Protein AF-A0A7Y9DQQ3-F1 (afdb_monomer)

Organism: NCBI:txid37633

Nearest PDB structures (foldseek):
  7qhv-assembly2_BBB  TM=8.583E-01  e=3.085E-05  Agrobacterium tumefaciens
  7yzu-assembly1_A  TM=8.422E-01  e=2.908E-05  Agrobacterium tumefaciens
  7ofy-asse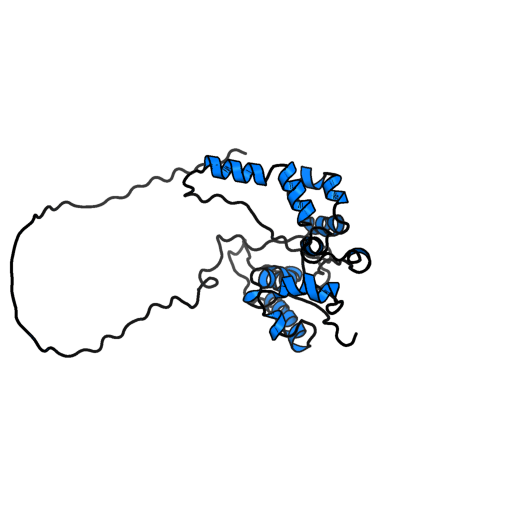mbly1_A  TM=8.577E-01  e=3.684E-05  Agrobacterium tumefaciens
  8s5b-assembly1_A  TM=8.559E-01  e=5.916E-05  Agrobacterium tumefaciens
  7nbz-assembly2_B  TM=7.695E-01  e=5.950E-04  Agrobacterium tumefaciens

Solvent-accessible surface area (backbone atoms only — not comparable to full-atom values): 17168 Å² total; per-residue (Å²): 113,93,88,43,30,53,35,46,63,44,37,57,77,55,39,45,65,44,14,48,50,50,24,45,42,47,51,26,42,16,65,77,46,63,62,60,42,81,93,74,76,40,76,52,86,71,46,73,58,51,51,48,35,54,47,50,57,49,46,34,53,77,71,58,31,25,59,58,66,88,49,42,48,32,67,54,37,69,58,42,42,64,60,46,27,49,78,64,62,36,38,75,39,72,59,76,62,58,41,58,60,24,36,30,36,91,88,30,89,44,59,39,91,61,49,78,83,74,58,84,86,78,79,48,56,20,77,81,48,56,87,88,32,43,42,41,72,55,82,85,88,80,91,82,80,64,97,79,51,94,52,56,68,62,53,48,52,50,53,51,52,57,63,29,69,71,45,40,42,53,46,27,51,63,39,36,42,80,61,88,47,69,70,48,56,66,30,68,73,46,63,69,60,43,95,60,49,66,64,53,56,68,40,58,88,54,42,42,67,79,82,69,76,96,69,69,63,83,78,80,77,67,70,88,86,73,74,82,81,78,77,82,85,82,85,87,83,90,84,88,81,87,85,85,92,85,88,84,90,83,83,91,83,90,82,85,84,90,87,90,82,85,82,82,83,86,85,81,84,84,133

Mean predicted aligned error: 12.14 Å

Foldseek 3Di:
DPQAQEEAAQDEPLLPVSRVFLHQQQQLVLQVDAQADPVVLDGDCDDPSSVVSVVVVVCCQVVRNYPDCVLRHHNCNLVCVLAPRLLVVRYDYYSDAQQSCLLQPPPHVHPDPCCVVPDDDDFRARPVCPDVRHAAADDDDDQDDDPPPPDVPVSVVVNCVCPDLVNQLVVCLNRSDARPDPVSNPDPCNVPRDPCRVVRNVNVVRYDYHPPDPSPPPVVPDDPPDDDDPDDDDDDDDDDDDDDDDDDDDDDDDDDDDDDDDDDDDDDDDD

Radius of gyration: 27.39 Å; Cα contacts (8 Å, |Δi|>4): 275; chains: 1; bounding box: 88×43×62 Å

Sequence (271 aa):
MPGVTPINVFAGKAAGEAASMQGFEMLFYGTGSTLYDPGQDKWNVGSPEFVDSLRFIKTIFDEKLAPDPSVALDAQVGTRVQEEFLPGGTLAIDLDGSWVSSTWLDTGGAPWPQWNDVMGQAPMPTKDGSGDGKISMSGGWTWAMTKNASNADDAWKVISTLTSFDNNLRYNINSAAVAVRKDVAADPTYTGSNPTLEFFSSLVPVTQYRPAEHRLPAGVQRDPGRDGGRRHRSGQPRRGREGLRRGRQGHRRRGQDRDAVSRREEFRWPR

pLDDT: mean 81.26, std 25.66, range [25.14, 98.31]

Secondary structure (DSSP, 8-state):
-TT-EEEE---SSTTTHIIIIIIIIHHHHTTT--SEETTTTEE-SS-HHHHHHHHHHHHHHHTT-SPPHHHHTSTTHHHHIIIIITTTT-EEEE---GGGGGGTSTTSSS--TTHHHH----PEEPTTS-TTSEEEE---------TT-S-HHHHHHHHHHHTSHHHHHHHHHHHTPPP-SHHHHT-HHHHTS-TTHHHHHHTGGGEE-PPPGGG--TTS---TT-------------------------------------PPPP-PPP-

Structure (mmCIF, N/CA/C/O backbone):
data_AF-A0A7Y9DQQ3-F1
#
_entry.id   AF-A0A7Y9DQQ3-F1
#
loop_
_atom_site.group_PDB
_atom_site.id
_atom_site.type_symbol
_atom_site.label_atom_id
_atom_site.label_alt_id
_atom_site.label_comp_id
_atom_site.label_asym_id
_atom_site.label_entity_id
_atom_site.label_seq_id
_atom_site.pdbx_PDB_ins_code
_atom_site.Cartn_x
_atom_site.Cartn_y
_atom_site.Cartn_z
_atom_site.occupancy
_atom_site.B_iso_or_equiv
_atom_site.auth_seq_id
_atom_site.auth_comp_id
_atom_site.auth_asym_id
_atom_site.auth_atom_id
_atom_site.pdbx_PDB_model_num
ATOM 1 N N . MET A 1 1 ? -20.454 -9.463 13.681 1.00 62.06 1 MET A N 1
ATOM 2 C CA . MET A 1 1 ? -20.505 -10.900 1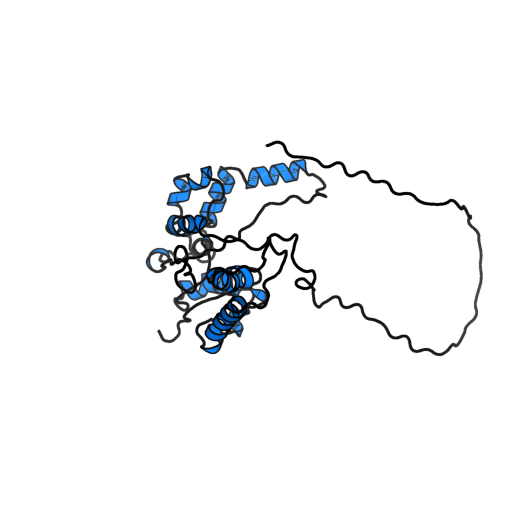3.342 1.00 62.06 1 MET A CA 1
ATOM 3 C C . MET A 1 1 ? -19.611 -11.630 14.331 1.00 62.06 1 MET A C 1
ATOM 5 O O . MET A 1 1 ? -18.469 -11.208 14.472 1.00 62.06 1 MET A O 1
ATOM 9 N N . PRO A 1 2 ? -20.105 -12.620 15.092 1.00 79.69 2 PRO A N 1
ATOM 10 C CA . PRO A 1 2 ? -19.252 -13.371 16.013 1.00 79.69 2 PRO A CA 1
ATOM 11 C C . PRO A 1 2 ? -18.095 -14.041 15.256 1.00 79.69 2 PRO A C 1
ATOM 13 O O . PRO A 1 2 ? -18.332 -14.649 14.218 1.00 79.69 2 PRO A O 1
ATOM 16 N N . GLY A 1 3 ? -16.864 -13.924 15.761 1.00 85.62 3 GLY A N 1
ATOM 17 C CA . GLY A 1 3 ? -15.686 -14.596 15.191 1.00 85.62 3 GLY A CA 1
ATOM 18 C C . GLY A 1 3 ? -15.017 -13.913 13.991 1.00 85.62 3 GLY A C 1
ATOM 19 O O . GLY A 1 3 ? -14.061 -14.470 13.465 1.00 85.62 3 GLY A O 1
ATOM 20 N N . VAL A 1 4 ? -15.473 -12.726 13.577 1.00 96.31 4 VAL A N 1
ATOM 21 C CA . VAL A 1 4 ? -14.844 -11.938 12.500 1.00 96.31 4 VAL A CA 1
ATOM 22 C C . VAL A 1 4 ? -14.087 -10.761 13.103 1.00 96.31 4 VAL A C 1
ATOM 24 O O . VAL A 1 4 ? -14.665 -9.990 13.872 1.00 96.31 4 VAL A O 1
ATOM 27 N N . THR A 1 5 ? -12.815 -10.614 12.736 1.00 98.00 5 THR A N 1
ATOM 28 C CA . THR A 1 5 ? -11.985 -9.461 13.100 1.00 98.00 5 THR A CA 1
ATOM 29 C C . THR A 1 5 ? -12.440 -8.238 12.297 1.00 98.00 5 THR A C 1
ATOM 31 O O . THR A 1 5 ? -12.491 -8.319 11.068 1.00 98.00 5 THR A O 1
ATOM 34 N N . PRO A 1 6 ? -12.797 -7.112 12.938 1.00 98.12 6 PRO A N 1
ATOM 35 C CA . PRO A 1 6 ? -13.299 -5.939 12.224 1.00 98.12 6 PRO A CA 1
ATOM 36 C C . PRO A 1 6 ? -12.330 -5.317 11.212 1.00 98.12 6 PRO A C 1
ATOM 38 O O . PRO A 1 6 ? -12.739 -5.076 10.080 1.00 98.12 6 PRO A O 1
ATOM 41 N N . ILE A 1 7 ? -11.081 -5.037 11.589 1.00 97.88 7 ILE A N 1
ATOM 42 C CA . ILE A 1 7 ? -10.147 -4.310 10.720 1.00 97.88 7 ILE A CA 1
ATOM 43 C C . ILE A 1 7 ? -8.699 -4.739 10.930 1.00 97.88 7 ILE A C 1
ATOM 45 O O . ILE A 1 7 ? -8.236 -4.840 12.059 1.00 97.88 7 ILE A O 1
ATOM 49 N N . ASN A 1 8 ? -7.948 -4.926 9.851 1.00 98.00 8 ASN A N 1
ATOM 50 C CA . ASN A 1 8 ? -6.500 -5.016 9.910 1.00 98.00 8 ASN A CA 1
ATOM 51 C C . ASN A 1 8 ? -5.898 -3.634 9.6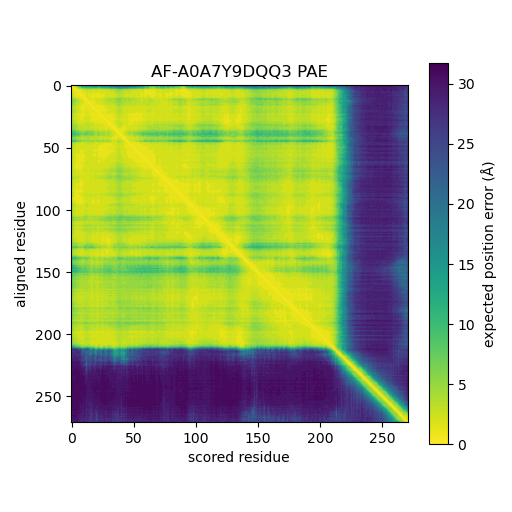48 1.00 98.00 8 ASN A C 1
ATOM 53 O O . ASN A 1 8 ? -6.153 -3.006 8.622 1.00 98.00 8 ASN A O 1
ATOM 57 N N . VAL A 1 9 ? -5.092 -3.173 10.601 1.00 97.62 9 VAL A N 1
ATOM 58 C CA . VAL A 1 9 ? -4.199 -2.026 10.451 1.00 97.62 9 VAL A CA 1
ATOM 59 C C . VAL A 1 9 ? -2.826 -2.518 10.865 1.00 97.62 9 VAL A C 1
ATOM 61 O O . VAL A 1 9 ? -2.627 -2.927 12.012 1.00 97.62 9 VAL A O 1
ATOM 64 N N . PHE A 1 10 ? -1.883 -2.499 9.929 1.00 96.94 10 PHE A N 1
ATOM 65 C CA . PHE A 1 10 ? -0.541 -2.997 10.187 1.00 96.94 10 PHE A CA 1
ATOM 66 C C . PHE A 1 10 ? 0.124 -2.217 11.322 1.00 96.94 10 PHE A C 1
ATOM 68 O O . PHE A 1 10 ? 0.119 -0.986 11.357 1.00 96.94 10 PHE A O 1
ATOM 75 N N . ALA A 1 11 ? 0.721 -2.948 12.258 1.00 94.12 11 ALA A N 1
ATOM 76 C CA . ALA A 1 11 ? 1.395 -2.381 13.412 1.00 94.12 11 ALA A CA 1
ATOM 77 C C . ALA A 1 11 ? 2.604 -3.229 13.808 1.00 94.12 11 ALA A C 1
ATOM 79 O O . ALA A 1 11 ? 2.752 -4.388 13.425 1.00 94.12 11 ALA A O 1
ATOM 80 N N . GLY A 1 12 ? 3.475 -2.641 14.625 1.00 90.06 12 GLY A N 1
ATOM 81 C CA . GLY A 1 12 ? 4.644 -3.330 15.151 1.00 90.06 12 GLY A CA 1
ATOM 82 C C . GLY A 1 12 ? 5.824 -3.394 14.184 1.00 90.06 12 GLY A C 1
ATOM 83 O O . GLY A 1 12 ? 5.729 -3.169 12.983 1.00 90.06 12 GLY A O 1
ATOM 84 N N . LYS A 1 13 ? 6.993 -3.696 14.750 1.00 92.06 13 LYS A N 1
ATOM 85 C CA . LYS A 1 13 ? 8.269 -3.651 14.027 1.00 92.06 13 LYS A CA 1
ATOM 86 C C . LYS A 1 13 ? 8.375 -4.711 12.925 1.00 92.06 13 LYS A C 1
ATOM 88 O O . LYS A 1 13 ? 9.035 -4.466 11.921 1.00 92.06 13 LYS A O 1
ATOM 93 N N . ALA A 1 14 ? 7.774 -5.883 13.131 1.00 91.19 14 ALA A N 1
ATOM 94 C CA . ALA A 1 14 ? 7.907 -7.024 12.228 1.00 91.19 14 ALA A CA 1
ATOM 95 C C . ALA A 1 14 ? 7.243 -6.787 10.862 1.00 91.19 14 ALA A C 1
ATOM 97 O O . ALA A 1 14 ? 7.788 -7.217 9.852 1.00 91.19 14 ALA A O 1
ATOM 98 N N . ALA A 1 15 ? 6.134 -6.040 10.828 1.00 91.25 15 ALA A N 1
ATOM 99 C CA . ALA A 1 15 ? 5.441 -5.666 9.595 1.00 91.25 15 ALA A CA 1
ATOM 100 C C . ALA A 1 15 ? 6.201 -4.605 8.764 1.00 91.25 15 ALA A C 1
ATOM 102 O O . ALA A 1 15 ? 5.839 -4.332 7.622 1.00 91.25 15 ALA A O 1
ATOM 103 N N . GLY A 1 16 ? 7.276 -4.016 9.305 1.00 91.06 16 GLY A N 1
ATOM 104 C CA . GLY A 1 16 ? 8.169 -3.125 8.566 1.00 91.06 16 GLY A CA 1
ATOM 105 C C . GLY A 1 16 ? 7.447 -1.918 7.966 1.00 91.06 16 GLY A C 1
ATOM 106 O O . GLY A 1 16 ? 6.769 -1.177 8.675 1.00 91.06 16 GLY A O 1
ATOM 107 N N . GLU A 1 17 ? 7.604 -1.725 6.654 1.00 90.69 17 GLU A N 1
ATOM 108 C CA . GLU A 1 17 ? 6.966 -0.628 5.916 1.00 90.69 17 GLU A CA 1
ATOM 109 C C . GLU A 1 17 ? 5.441 -0.636 6.035 1.00 90.69 17 GLU A C 1
ATOM 111 O O . GLU A 1 17 ? 4.847 0.438 6.091 1.00 90.69 17 GLU A O 1
ATOM 116 N N . ALA A 1 18 ? 4.805 -1.807 6.106 1.00 93.56 18 ALA A N 1
ATOM 117 C CA . ALA A 1 18 ? 3.354 -1.892 6.224 1.00 93.56 18 ALA A CA 1
ATOM 118 C C . ALA A 1 18 ? 2.869 -1.173 7.494 1.00 93.56 18 ALA A C 1
ATOM 120 O O . ALA A 1 18 ? 1.954 -0.355 7.442 1.00 93.56 18 ALA A O 1
ATOM 121 N N . ALA A 1 19 ? 3.561 -1.367 8.622 1.00 95.00 19 ALA A N 1
ATOM 122 C CA . ALA A 1 19 ? 3.214 -0.694 9.871 1.00 95.00 19 ALA A CA 1
ATOM 123 C C . ALA A 1 19 ? 3.388 0.829 9.808 1.00 95.00 19 ALA A C 1
ATOM 125 O O . ALA A 1 19 ? 2.572 1.565 10.364 1.00 95.00 19 ALA A O 1
ATOM 126 N N . SER A 1 20 ? 4.442 1.318 9.148 1.00 93.94 20 SER A N 1
ATOM 127 C CA . SER A 1 20 ? 4.663 2.760 9.025 1.00 93.94 20 SER A CA 1
ATOM 128 C C . SER A 1 20 ? 3.740 3.392 7.986 1.00 93.94 20 SER A C 1
ATOM 130 O O . SER A 1 20 ? 2.993 4.296 8.327 1.00 93.94 20 SER A O 1
ATOM 132 N N . MET A 1 21 ? 3.756 2.914 6.740 1.00 94.38 21 MET A N 1
ATOM 133 C CA . MET A 1 21 ? 3.080 3.560 5.614 1.00 94.38 21 MET A CA 1
ATOM 134 C C . MET A 1 21 ? 1.578 3.268 5.596 1.00 94.38 21 MET A C 1
ATOM 136 O O . MET A 1 21 ? 0.781 4.199 5.581 1.00 94.38 21 MET A O 1
ATOM 140 N N . GLN A 1 22 ? 1.192 1.988 5.594 1.00 93.94 22 GLN A N 1
ATOM 141 C CA . GLN A 1 22 ? -0.215 1.579 5.482 1.00 93.94 22 GLN A CA 1
ATOM 142 C C . GLN A 1 22 ? -0.942 1.780 6.815 1.00 93.94 22 GLN A C 1
ATOM 144 O O . GLN A 1 22 ? -2.066 2.262 6.836 1.00 93.94 22 GLN A O 1
ATOM 149 N N . GLY A 1 23 ? -0.281 1.465 7.932 1.00 95.44 23 GLY A N 1
ATOM 150 C CA . GLY A 1 23 ? -0.845 1.623 9.268 1.00 95.44 23 GLY A CA 1
ATOM 151 C C . GLY A 1 23 ? -0.840 3.068 9.767 1.00 95.44 23 GLY A C 1
ATOM 152 O O . GLY A 1 23 ? -1.878 3.721 9.858 1.00 95.44 23 GLY A O 1
ATOM 153 N N . PHE A 1 24 ? 0.338 3.566 10.144 1.00 96.88 24 PHE A N 1
ATOM 154 C CA . PHE A 1 24 ? 0.459 4.843 10.847 1.00 96.88 24 PHE A CA 1
ATOM 155 C C . PHE A 1 24 ? 0.277 6.075 9.947 1.00 96.88 24 PHE A C 1
ATOM 157 O O . PHE A 1 24 ? -0.485 6.977 10.294 1.00 96.88 24 PHE A O 1
ATOM 164 N N . GLU A 1 25 ? 0.966 6.144 8.808 1.00 95.88 25 GLU A N 1
ATOM 165 C CA . GLU A 1 25 ? 0.978 7.332 7.949 1.00 95.88 25 GLU A CA 1
ATOM 166 C C . GLU A 1 25 ? -0.363 7.557 7.249 1.00 95.88 25 GLU A C 1
ATOM 168 O O . GLU A 1 25 ? -0.772 8.707 7.151 1.00 95.88 25 GLU A O 1
ATOM 173 N N . MET A 1 26 ? -1.107 6.511 6.860 1.00 96.00 26 MET A N 1
ATOM 174 C CA . MET A 1 26 ? -2.482 6.678 6.349 1.00 96.00 26 MET A CA 1
ATOM 175 C C . MET A 1 26 ? -3.381 7.414 7.354 1.00 96.00 26 MET A C 1
ATOM 177 O O . MET A 1 26 ? -4.123 8.321 6.975 1.00 96.00 26 MET A O 1
ATOM 181 N N . LEU A 1 27 ? -3.290 7.065 8.643 1.00 96.88 27 LEU A N 1
ATOM 182 C CA . LEU A 1 27 ? -4.049 7.722 9.711 1.00 96.88 27 LEU A CA 1
ATOM 183 C C . LEU A 1 27 ? -3.546 9.145 9.964 1.00 96.88 27 LEU A C 1
ATOM 185 O O . LEU A 1 27 ? -4.333 10.090 10.008 1.00 96.88 27 LEU A O 1
ATOM 189 N N . PHE A 1 28 ? -2.230 9.299 10.108 1.00 97.12 28 PHE A N 1
ATOM 190 C CA . PHE A 1 28 ? -1.615 10.571 10.465 1.00 97.12 28 PHE A CA 1
ATOM 191 C C . PHE A 1 28 ? -1.714 11.606 9.348 1.00 97.12 28 PHE A C 1
ATOM 193 O O . PHE A 1 28 ? -2.020 12.768 9.602 1.00 97.12 28 PHE A O 1
ATOM 200 N N . TYR A 1 29 ? -1.529 11.196 8.097 1.00 96.06 29 TYR A N 1
ATOM 201 C CA . TYR A 1 29 ? -1.631 12.105 6.960 1.00 96.06 29 TYR A CA 1
ATOM 202 C C . TYR A 1 29 ? -3.089 12.397 6.617 1.00 96.06 29 TYR A C 1
ATOM 204 O O . TYR A 1 29 ? -3.405 13.487 6.142 1.00 96.06 29 TYR A O 1
ATOM 212 N N . GLY A 1 30 ? -4.003 11.491 6.979 1.00 96.06 30 GLY A N 1
ATOM 213 C CA . GLY A 1 30 ? -5.442 11.737 6.965 1.00 96.06 30 GLY A CA 1
ATOM 214 C C . GLY A 1 30 ? -5.892 12.885 7.876 1.00 96.06 30 GLY A C 1
ATOM 215 O O . GLY A 1 30 ? -7.007 13.376 7.710 1.00 96.06 30 GLY A O 1
ATOM 216 N N . THR A 1 31 ? -5.056 13.367 8.805 1.00 95.81 31 THR A N 1
ATOM 217 C CA . THR A 1 31 ? -5.349 14.570 9.606 1.00 95.81 31 THR A CA 1
ATOM 218 C C . THR A 1 31 ? -4.885 15.874 8.940 1.00 95.81 31 THR A C 1
ATOM 220 O O . THR A 1 31 ? -4.993 16.933 9.554 1.00 95.81 31 THR A O 1
ATOM 223 N N . GLY A 1 32 ? -4.270 15.806 7.754 1.00 92.69 32 GLY A N 1
ATOM 224 C CA . GLY A 1 32 ? -3.613 16.939 7.093 1.00 92.69 32 GLY A CA 1
ATOM 225 C C . GLY A 1 32 ? -2.213 17.273 7.630 1.00 92.69 32 GLY A C 1
ATOM 226 O O . GLY A 1 32 ? -1.598 18.235 7.173 1.00 92.69 32 GLY A O 1
ATOM 227 N N . SER A 1 33 ? -1.694 16.497 8.588 1.00 93.19 33 SER A N 1
ATOM 228 C CA . SER A 1 33 ? -0.316 16.618 9.082 1.00 93.19 33 SER A CA 1
ATOM 229 C C . SER A 1 33 ? 0.639 15.699 8.324 1.00 93.19 33 SER A C 1
ATOM 231 O O . SER A 1 33 ? 0.223 14.733 7.702 1.00 93.19 33 SER A O 1
ATOM 233 N N . THR A 1 34 ? 1.942 15.969 8.388 1.00 93.19 34 THR A N 1
ATOM 234 C CA . THR A 1 34 ? 2.969 15.092 7.804 1.00 93.19 34 THR A CA 1
ATOM 235 C C . THR A 1 34 ? 4.116 14.857 8.779 1.00 93.19 34 THR A C 1
ATOM 237 O O . THR A 1 34 ? 4.288 15.609 9.741 1.00 93.19 34 THR A O 1
ATOM 240 N N . LEU A 1 35 ? 4.913 13.804 8.552 1.00 93.56 35 LEU A N 1
ATOM 241 C CA . LEU A 1 35 ? 6.052 13.452 9.412 1.00 93.56 35 LEU A CA 1
ATOM 242 C C . LEU A 1 35 ? 7.159 14.504 9.391 1.00 93.56 35 LEU A C 1
ATOM 244 O O . LEU A 1 35 ? 7.932 14.603 10.346 1.00 93.56 35 LEU A O 1
ATOM 248 N N . TYR A 1 36 ? 7.257 15.272 8.313 1.00 91.25 36 TYR A N 1
ATOM 249 C CA . TYR A 1 36 ? 8.354 16.192 8.100 1.00 91.25 36 TYR A CA 1
ATOM 250 C C . TYR A 1 36 ? 7.878 17.456 7.383 1.00 91.25 36 TYR A C 1
ATOM 252 O O . TYR A 1 36 ? 7.317 17.383 6.292 1.00 91.25 36 TYR A O 1
ATOM 260 N N . ASP A 1 37 ? 8.154 18.609 7.990 1.00 86.31 37 ASP A N 1
ATOM 261 C CA . ASP A 1 37 ? 7.923 19.926 7.405 1.00 86.31 37 ASP A CA 1
ATOM 262 C C . ASP A 1 37 ? 9.200 20.388 6.674 1.00 86.31 37 ASP A C 1
ATOM 264 O O . ASP A 1 37 ? 10.197 20.734 7.325 1.00 86.31 37 ASP A O 1
ATOM 268 N N . PRO A 1 38 ? 9.201 20.422 5.327 1.00 82.00 38 PRO A N 1
ATOM 269 C CA . PRO A 1 38 ? 10.360 20.855 4.557 1.00 82.00 38 PRO A CA 1
ATOM 270 C C . PRO A 1 38 ? 10.617 22.362 4.634 1.00 82.00 38 PRO A C 1
ATOM 272 O O . PRO A 1 38 ? 11.749 22.774 4.382 1.00 82.00 38 PRO A O 1
ATOM 275 N N . GLY A 1 39 ? 9.605 23.171 4.963 1.00 85.31 39 GLY A N 1
ATOM 276 C CA . GLY A 1 39 ? 9.736 24.617 5.134 1.00 85.31 39 GLY A CA 1
ATOM 277 C C . GLY A 1 39 ? 10.404 24.994 6.455 1.00 85.31 39 GLY A C 1
ATOM 278 O O . GLY A 1 39 ? 11.087 26.014 6.523 1.00 85.31 39 GLY A O 1
ATOM 279 N N . GLN A 1 40 ? 10.253 24.157 7.485 1.00 85.94 40 GLN A N 1
ATOM 280 C CA . GLN A 1 40 ? 10.850 24.367 8.812 1.00 85.94 40 GLN A CA 1
ATOM 281 C C . GLN A 1 40 ? 12.061 23.474 9.110 1.00 85.94 40 GLN A C 1
ATOM 283 O O . GLN A 1 40 ? 12.653 23.590 10.180 1.00 85.94 40 GLN A O 1
ATOM 288 N N . ASP A 1 41 ? 12.410 22.573 8.193 1.00 87.06 41 ASP A N 1
ATOM 289 C CA . ASP A 1 41 ? 13.414 21.527 8.393 1.00 87.06 41 ASP A CA 1
ATOM 290 C C . ASP A 1 41 ? 13.202 20.715 9.683 1.00 87.06 41 ASP A C 1
ATOM 292 O O . ASP A 1 41 ? 14.123 20.472 10.467 1.00 87.06 41 ASP A O 1
ATOM 296 N N . LYS A 1 42 ? 11.946 20.332 9.946 1.00 88.62 42 LYS A N 1
ATOM 297 C CA . LYS A 1 42 ? 11.545 19.793 11.249 1.00 88.62 42 LYS A CA 1
ATOM 298 C C . LYS A 1 42 ? 10.702 18.532 11.135 1.00 88.62 42 LYS A C 1
ATOM 300 O O . LYS A 1 42 ? 9.748 18.461 10.369 1.00 88.62 42 LYS A O 1
ATOM 305 N N . TRP A 1 43 ? 11.021 17.563 11.989 1.00 91.31 43 TRP A N 1
ATOM 306 C CA . TRP A 1 43 ? 10.216 16.363 12.182 1.00 91.31 43 TRP A CA 1
ATOM 307 C C . TRP A 1 43 ? 9.044 16.609 13.126 1.00 91.31 43 TRP A C 1
ATOM 309 O O . TRP A 1 43 ? 9.201 17.175 14.213 1.00 91.31 43 TRP A O 1
ATOM 319 N N . ASN A 1 44 ? 7.877 16.118 12.728 1.00 91.50 44 ASN A N 1
ATOM 320 C CA . ASN A 1 44 ? 6.669 16.116 13.528 1.00 91.50 44 ASN A CA 1
ATOM 321 C C . ASN A 1 44 ? 6.519 14.761 14.238 1.00 91.50 44 ASN A C 1
ATOM 323 O O . ASN A 1 44 ? 5.943 13.822 13.700 1.00 91.50 44 ASN A O 1
ATOM 327 N N . VAL A 1 45 ? 7.073 14.661 15.449 1.00 89.81 45 VAL A N 1
ATOM 328 C CA . VAL A 1 45 ? 7.136 13.412 16.242 1.00 89.81 45 VAL A CA 1
ATOM 329 C C . VAL A 1 45 ? 6.296 13.455 17.522 1.00 89.81 45 VAL A C 1
ATOM 331 O O . VAL A 1 45 ? 6.502 12.658 18.433 1.00 89.81 45 VAL A O 1
ATOM 334 N N . GLY A 1 46 ? 5.383 14.419 17.638 1.00 89.50 46 GLY A N 1
ATOM 335 C CA . GLY A 1 46 ? 4.606 14.610 18.868 1.00 89.50 46 GLY A CA 1
ATOM 336 C C . GLY A 1 46 ? 3.532 15.689 18.798 1.00 89.50 46 GLY A C 1
ATOM 337 O O . GLY A 1 46 ? 3.160 16.235 19.834 1.00 89.50 46 GLY A O 1
ATOM 338 N N . SER A 1 47 ? 3.063 16.035 17.598 1.00 95.31 47 SER A N 1
ATOM 339 C CA . SER A 1 47 ? 1.861 16.863 17.453 1.00 95.31 47 SER A CA 1
ATOM 340 C C . SER A 1 47 ? 0.628 16.156 18.034 1.00 95.31 47 SER A C 1
ATOM 342 O O . SER A 1 47 ? 0.624 14.924 18.152 1.00 95.31 47 SER A O 1
ATOM 344 N N . PRO A 1 48 ? -0.433 16.904 18.384 1.00 96.81 48 PRO A N 1
ATOM 345 C CA . PRO A 1 48 ? -1.719 16.315 18.750 1.00 96.81 48 PRO A CA 1
ATOM 346 C C . PRO A 1 48 ? -2.211 15.278 17.729 1.00 96.81 48 PRO A C 1
ATOM 348 O O . PRO A 1 48 ? -2.646 14.202 18.117 1.00 96.81 48 PRO A O 1
ATOM 351 N N . GLU A 1 49 ? -2.048 15.544 16.435 1.00 96.50 49 GLU A N 1
ATOM 352 C CA . GLU A 1 49 ? -2.432 14.664 15.329 1.00 96.50 49 GLU A CA 1
ATOM 353 C C . GLU A 1 49 ? -1.634 13.351 15.307 1.00 96.50 49 GLU A C 1
ATOM 355 O O . GLU A 1 49 ? -2.190 12.273 15.072 1.00 96.50 49 GLU A O 1
ATOM 360 N N . PHE A 1 50 ? -0.334 13.425 15.606 1.00 97.19 50 PHE A N 1
ATOM 361 C CA . PHE A 1 50 ? 0.533 12.253 15.735 1.00 97.19 50 PHE A CA 1
ATOM 362 C C . PHE A 1 50 ? 0.064 11.367 16.896 1.00 97.19 50 PHE A C 1
ATOM 364 O O . PHE A 1 50 ? -0.083 10.150 16.757 1.00 97.19 50 PHE A O 1
ATOM 371 N N . VAL A 1 51 ? -0.209 11.987 18.048 1.00 97.50 51 VAL A N 1
ATOM 372 C CA . VAL A 1 51 ? -0.696 11.293 19.247 1.00 97.50 51 VAL A CA 1
ATOM 373 C C . VAL A 1 51 ? -2.087 10.702 19.018 1.00 97.50 51 VAL A C 1
ATOM 375 O O . VAL A 1 51 ? -2.335 9.576 19.444 1.00 97.50 51 VAL A O 1
ATOM 378 N N . ASP A 1 52 ? -2.976 11.413 18.330 1.00 97.00 52 ASP A N 1
ATOM 379 C CA . ASP A 1 52 ? -4.316 10.933 17.986 1.00 97.00 52 ASP A CA 1
ATOM 380 C C . ASP A 1 52 ? -4.265 9.702 17.078 1.00 97.00 52 ASP A C 1
ATOM 382 O O . ASP A 1 52 ? -5.000 8.743 17.304 1.00 97.00 52 ASP A O 1
ATOM 386 N N . SER A 1 53 ? -3.350 9.682 16.108 1.00 97.38 53 SER A N 1
ATOM 387 C CA . SER A 1 53 ? -3.162 8.537 15.206 1.00 97.38 53 SER A CA 1
ATOM 388 C C . SER A 1 53 ? -2.672 7.300 15.964 1.00 97.38 53 SER A C 1
ATOM 390 O O . SER A 1 53 ? -3.207 6.204 15.797 1.00 97.38 53 SER A O 1
ATOM 392 N N . LEU A 1 54 ? -1.717 7.471 16.887 1.00 97.25 54 LEU A N 1
ATOM 393 C CA . LEU A 1 54 ? -1.293 6.387 17.781 1.00 97.25 54 LEU A CA 1
ATOM 394 C C . LEU A 1 54 ? -2.404 5.950 18.739 1.00 97.25 54 LEU A C 1
ATOM 396 O O . LEU A 1 54 ? -2.510 4.766 19.058 1.00 97.25 54 LEU A O 1
ATOM 400 N N . ARG A 1 55 ? -3.234 6.888 19.206 1.00 97.88 55 ARG A N 1
ATOM 401 C CA . ARG A 1 55 ? -4.380 6.585 20.063 1.00 97.88 55 ARG A CA 1
ATOM 402 C C . ARG A 1 55 ? -5.414 5.756 19.313 1.00 97.88 55 ARG A C 1
ATOM 404 O O . ARG A 1 55 ? -5.896 4.795 19.891 1.00 97.88 55 ARG A O 1
ATOM 411 N N . PHE A 1 56 ? -5.688 6.062 18.046 1.00 97.50 56 PHE A N 1
ATOM 412 C CA . PHE A 1 56 ? -6.555 5.243 17.199 1.00 97.50 56 PHE A CA 1
ATOM 413 C C . PHE A 1 56 ? -6.028 3.807 17.086 1.00 97.50 56 PHE A C 1
ATOM 415 O O . PHE A 1 56 ? -6.766 2.867 17.373 1.00 97.50 56 PHE A O 1
ATOM 422 N N . ILE A 1 57 ? -4.739 3.635 16.757 1.00 97.31 57 ILE A N 1
ATOM 423 C CA . ILE A 1 57 ? -4.107 2.306 16.696 1.00 97.31 57 ILE A CA 1
ATOM 424 C C . ILE A 1 57 ? -4.238 1.598 18.051 1.00 97.31 57 ILE A C 1
ATOM 426 O O . ILE A 1 57 ? -4.638 0.441 18.120 1.00 97.31 57 ILE A O 1
ATOM 430 N N . LYS A 1 58 ? -3.963 2.294 19.158 1.00 97.50 58 LYS A N 1
ATOM 431 C CA . LYS A 1 58 ? -4.143 1.726 20.497 1.00 97.50 58 LYS A CA 1
ATOM 432 C C . LYS A 1 58 ? -5.589 1.283 20.744 1.00 97.50 58 LYS A C 1
ATOM 434 O O . LYS A 1 58 ? -5.792 0.184 21.247 1.00 97.50 58 LYS A O 1
ATOM 439 N N . THR A 1 59 ? -6.567 2.109 20.386 1.00 98.31 59 THR A N 1
ATOM 440 C CA . THR A 1 59 ? -7.993 1.824 20.567 1.00 98.31 59 THR A CA 1
ATOM 441 C C . THR A 1 59 ? -8.411 0.564 19.817 1.00 98.31 59 THR A C 1
ATOM 443 O O . THR A 1 59 ? -9.016 -0.310 20.429 1.00 98.31 59 THR A O 1
ATOM 446 N N . ILE A 1 60 ? -8.041 0.402 18.541 1.00 97.56 60 ILE A N 1
ATOM 447 C CA . ILE A 1 60 ? -8.446 -0.791 17.776 1.00 97.56 60 ILE A CA 1
ATOM 448 C C . ILE A 1 60 ? -7.862 -2.092 18.354 1.00 97.56 60 ILE A C 1
ATOM 450 O O . ILE A 1 60 ? -8.514 -3.131 18.281 1.00 97.56 60 ILE A O 1
ATOM 454 N N . PHE A 1 61 ? -6.679 -2.052 18.976 1.00 97.06 61 PHE A N 1
ATOM 455 C CA . PHE A 1 61 ? -6.111 -3.218 19.661 1.00 97.06 61 PHE A CA 1
ATOM 456 C C . PHE A 1 61 ? -6.733 -3.446 21.047 1.00 97.06 61 PHE A C 1
ATOM 458 O O . PHE A 1 61 ? -7.103 -4.576 21.365 1.00 97.06 61 PHE A O 1
ATOM 465 N N . ASP A 1 62 ? -6.889 -2.398 21.862 1.00 97.81 62 ASP A N 1
ATOM 466 C CA . ASP A 1 62 ? -7.486 -2.493 23.204 1.00 97.81 62 ASP A CA 1
ATOM 467 C C . ASP A 1 62 ? -8.943 -2.984 23.146 1.00 97.81 62 ASP A C 1
ATOM 469 O O . ASP A 1 62 ? -9.370 -3.794 23.971 1.00 97.81 62 ASP A O 1
ATOM 473 N N . GLU A 1 63 ? -9.698 -2.517 22.150 1.00 97.69 63 GLU A N 1
ATOM 474 C CA . GLU A 1 63 ? -11.097 -2.889 21.924 1.00 97.69 63 GLU A CA 1
ATOM 475 C C . GLU A 1 63 ? -11.256 -4.188 21.119 1.00 97.69 63 GLU A C 1
ATOM 477 O O . GLU A 1 63 ? -12.380 -4.609 20.850 1.00 97.69 63 GLU A O 1
ATOM 482 N N . LYS A 1 64 ? -10.149 -4.867 20.778 1.00 96.50 64 LYS A N 1
ATOM 483 C CA . LYS A 1 64 ? -10.138 -6.141 20.033 1.00 96.50 64 LYS A CA 1
ATOM 484 C C . LYS A 1 64 ? -10.831 -6.049 18.666 1.00 96.50 64 LYS A C 1
ATOM 486 O O . LYS A 1 64 ? -11.516 -6.976 18.238 1.00 96.50 64 LYS A O 1
ATOM 491 N N . LEU A 1 65 ? -10.659 -4.910 17.996 1.00 97.56 65 LEU A N 1
ATOM 492 C CA . LEU A 1 65 ? -11.128 -4.658 16.632 1.00 97.56 65 LEU A CA 1
ATOM 493 C C . LEU A 1 65 ? -10.080 -5.050 15.578 1.00 97.56 65 LEU A C 1
ATOM 495 O O . LEU A 1 65 ? -10.435 -5.269 14.422 1.00 97.56 65 LEU A O 1
ATOM 499 N N . ALA A 1 66 ? -8.813 -5.144 15.981 1.00 97.19 66 ALA A N 1
ATOM 500 C CA . ALA A 1 66 ? -7.701 -5.635 15.174 1.00 97.19 66 ALA A CA 1
ATOM 501 C C . ALA A 1 66 ? -7.376 -7.112 15.461 1.00 97.19 66 ALA A C 1
ATOM 503 O O . ALA A 1 66 ? -7.842 -7.640 16.479 1.00 97.19 66 ALA A O 1
ATOM 504 N N . PRO A 1 67 ? -6.583 -7.797 14.604 1.00 96.56 67 PRO A N 1
ATOM 505 C CA . PRO A 1 67 ? -6.114 -9.144 14.907 1.00 96.56 67 PRO A CA 1
ATOM 506 C C . PRO A 1 67 ? -5.428 -9.187 16.276 1.00 96.56 67 PRO A C 1
ATOM 508 O O . PRO A 1 67 ? -4.812 -8.206 16.702 1.00 96.56 67 PRO A O 1
ATOM 511 N N . ASP A 1 68 ? -5.518 -10.328 16.965 1.00 95.50 68 ASP A N 1
ATOM 512 C CA . ASP A 1 68 ? -4.861 -10.498 18.265 1.00 95.50 68 ASP A CA 1
ATOM 513 C C . ASP A 1 68 ? -3.375 -10.105 18.165 1.00 95.50 68 ASP A C 1
ATOM 515 O O . ASP A 1 68 ? -2.734 -10.462 17.175 1.00 95.50 68 ASP A O 1
ATOM 519 N N . PRO A 1 69 ? -2.785 -9.399 19.148 1.00 94.62 69 PRO A N 1
ATOM 520 C CA . PRO A 1 69 ? -1.386 -8.983 19.074 1.00 94.62 69 PRO A CA 1
ATOM 521 C C . PRO A 1 69 ? -0.388 -10.119 18.796 1.00 94.62 69 PRO A C 1
ATOM 523 O O . PRO A 1 69 ? 0.635 -9.874 18.162 1.00 94.62 69 PRO A O 1
ATOM 526 N N . SER A 1 70 ? -0.675 -11.358 19.220 1.00 93.69 70 SER A N 1
ATOM 527 C CA . SER A 1 70 ? 0.154 -12.533 18.895 1.00 93.69 70 SER A CA 1
ATOM 528 C C . SER A 1 70 ? 0.158 -12.889 17.404 1.00 93.69 70 SER A C 1
ATOM 530 O O . SER A 1 70 ? 1.095 -13.524 16.929 1.00 93.69 70 SER A O 1
ATOM 532 N N . VAL A 1 71 ? -0.866 -12.454 16.671 1.00 94.88 71 VAL A N 1
ATOM 533 C CA . VAL A 1 71 ? -1.009 -12.576 15.218 1.00 94.88 71 VAL A CA 1
ATOM 534 C C . VAL A 1 71 ? -0.551 -11.297 14.519 1.00 94.88 71 VAL A C 1
ATOM 536 O O . VAL A 1 71 ? 0.222 -11.365 13.571 1.00 94.88 71 VAL A O 1
ATOM 539 N N . ALA A 1 72 ? -0.995 -10.129 14.991 1.00 94.88 72 ALA A N 1
ATOM 540 C CA . ALA A 1 72 ? -0.735 -8.842 14.347 1.00 94.88 72 ALA A CA 1
ATOM 541 C C . ALA A 1 72 ? 0.751 -8.452 14.330 1.00 94.88 72 ALA A C 1
ATOM 543 O O . ALA A 1 72 ? 1.184 -7.706 13.456 1.00 94.88 72 ALA A O 1
ATOM 544 N N . LEU A 1 73 ? 1.531 -8.939 15.300 1.00 94.19 73 LEU A N 1
ATOM 545 C CA . LEU A 1 73 ? 2.968 -8.677 15.402 1.00 94.19 73 LEU A CA 1
ATOM 546 C C . LEU A 1 73 ? 3.828 -9.742 14.703 1.00 94.19 73 LEU A C 1
ATOM 548 O O . LEU A 1 73 ? 5.057 -9.677 14.788 1.00 94.19 73 LEU A O 1
ATOM 552 N N . ASP A 1 74 ? 3.208 -10.711 14.026 1.00 94.00 74 ASP A N 1
ATOM 553 C CA . ASP A 1 74 ? 3.911 -11.697 13.213 1.00 94.00 74 ASP A CA 1
ATOM 554 C C . ASP A 1 74 ? 4.405 -11.064 11.900 1.00 94.00 74 ASP A C 1
ATOM 556 O O . ASP A 1 74 ? 3.705 -10.281 11.256 1.00 94.00 74 ASP A O 1
ATOM 560 N N . ALA A 1 75 ? 5.621 -11.413 11.473 1.00 92.19 75 ALA A N 1
ATOM 561 C CA . ALA A 1 75 ? 6.206 -10.893 10.235 1.00 92.19 75 ALA A CA 1
ATOM 562 C C . ALA A 1 75 ? 5.437 -11.321 8.970 1.00 92.19 75 ALA A C 1
ATOM 564 O O . ALA A 1 75 ? 5.640 -10.739 7.909 1.00 92.19 75 ALA A O 1
ATOM 565 N N . GLN A 1 76 ? 4.597 -12.352 9.062 1.00 94.06 76 GLN A N 1
ATOM 566 C CA . GLN A 1 76 ? 3.768 -12.881 7.982 1.00 94.06 76 GLN A CA 1
ATOM 567 C C . GLN A 1 76 ? 2.324 -12.376 8.035 1.00 94.06 76 GLN A C 1
ATOM 569 O O . GLN A 1 76 ? 1.509 -12.842 7.245 1.00 94.06 76 GLN A O 1
ATOM 574 N N . VAL A 1 77 ? 1.975 -11.433 8.923 1.00 95.50 77 VAL A N 1
ATOM 575 C CA . VAL A 1 77 ? 0.584 -10.965 9.058 1.00 95.50 77 VAL A CA 1
ATOM 576 C C . VAL A 1 77 ? -0.021 -10.513 7.723 1.00 95.50 77 VAL A C 1
ATOM 578 O O . VAL A 1 77 ? -1.156 -10.871 7.443 1.00 95.50 77 VAL A O 1
ATOM 581 N N . GLY A 1 78 ? 0.740 -9.827 6.859 1.00 95.50 78 GLY A N 1
ATOM 582 C CA . GLY A 1 78 ? 0.270 -9.430 5.524 1.00 95.50 78 GLY A CA 1
ATOM 583 C C . GLY A 1 78 ? -0.085 -10.625 4.640 1.00 95.50 78 GLY A C 1
ATOM 584 O O . GLY A 1 78 ? -1.187 -10.689 4.108 1.00 95.50 78 GLY A O 1
ATOM 585 N N . THR A 1 79 ? 0.796 -11.625 4.563 1.00 96.00 79 THR A N 1
ATOM 586 C CA . THR A 1 79 ? 0.521 -12.879 3.845 1.00 96.00 79 THR A CA 1
ATOM 587 C C . THR A 1 79 ? -0.722 -13.568 4.398 1.00 96.00 79 THR A C 1
ATOM 589 O O . THR A 1 79 ? -1.598 -13.966 3.642 1.00 96.00 79 THR A O 1
ATOM 592 N N . ARG A 1 80 ? -0.856 -13.651 5.726 1.00 96.75 80 ARG A N 1
ATOM 593 C CA . ARG A 1 80 ? -2.005 -14.301 6.372 1.00 96.75 80 ARG A CA 1
ATOM 594 C C . ARG A 1 80 ? -3.312 -13.555 6.129 1.00 96.75 80 ARG A C 1
ATOM 596 O O . ARG A 1 80 ? -4.339 -14.186 5.914 1.00 96.75 80 ARG A O 1
ATOM 603 N N . VAL A 1 81 ? -3.289 -12.225 6.120 1.00 97.44 81 VAL A N 1
ATOM 604 C CA . VAL A 1 81 ? -4.457 -11.414 5.756 1.00 97.44 81 VAL A CA 1
ATOM 605 C C . VAL A 1 81 ? -4.934 -11.765 4.346 1.00 97.44 81 VAL A C 1
ATOM 607 O O . VAL A 1 81 ? -6.120 -12.038 4.154 1.00 97.44 81 VAL A O 1
ATOM 610 N N . GLN A 1 82 ? -4.006 -11.826 3.390 1.00 97.31 82 GLN A N 1
ATOM 611 C CA . GLN A 1 82 ? -4.315 -12.045 1.979 1.00 97.31 82 GLN A CA 1
ATOM 612 C C . GLN A 1 82 ? -4.671 -13.506 1.663 1.00 97.31 82 GLN A C 1
ATOM 614 O O . GLN A 1 82 ? -5.578 -13.744 0.875 1.00 97.31 82 GLN A O 1
ATOM 619 N N . GLU A 1 83 ? -4.004 -14.487 2.269 1.00 97.81 83 GLU A N 1
ATOM 620 C CA . GLU A 1 83 ? -4.174 -15.909 1.932 1.00 97.81 83 GLU A CA 1
ATOM 621 C C . GLU A 1 83 ? -5.149 -16.648 2.864 1.00 97.81 83 GLU A C 1
ATOM 623 O O . GLU A 1 83 ? -5.781 -17.617 2.447 1.00 97.81 83 GLU A O 1
ATOM 628 N N . GLU A 1 84 ? -5.303 -16.200 4.115 1.00 96.75 84 GLU A N 1
ATOM 629 C CA . GLU A 1 84 ? -6.115 -16.885 5.132 1.00 96.75 84 GLU A CA 1
ATOM 630 C C . GLU A 1 84 ? -7.344 -16.063 5.535 1.00 96.75 84 GLU A C 1
ATOM 632 O O . GLU A 1 84 ? -8.470 -16.562 5.492 1.00 96.75 84 GLU A O 1
ATOM 637 N N . PHE A 1 85 ? -7.156 -14.813 5.972 1.00 97.56 85 PHE A N 1
ATOM 638 C CA . PHE A 1 85 ? -8.211 -14.105 6.699 1.00 97.56 85 PHE A CA 1
ATOM 639 C C . PHE A 1 85 ? -9.307 -13.562 5.791 1.00 97.56 85 PHE A C 1
ATOM 641 O O . PHE A 1 85 ? -10.486 -13.765 6.093 1.00 97.56 85 PHE A O 1
ATOM 648 N N . LEU A 1 86 ? -8.932 -12.902 4.690 1.00 97.81 86 LEU A N 1
ATOM 649 C CA . LEU A 1 86 ? -9.891 -12.384 3.715 1.00 97.81 86 LEU A CA 1
ATOM 650 C C . LEU A 1 86 ? -10.604 -13.528 2.970 1.00 97.81 86 LEU A C 1
ATOM 652 O O . LEU A 1 86 ? -11.833 -13.584 3.066 1.00 97.81 86 LEU A O 1
ATOM 656 N N . PRO A 1 87 ? 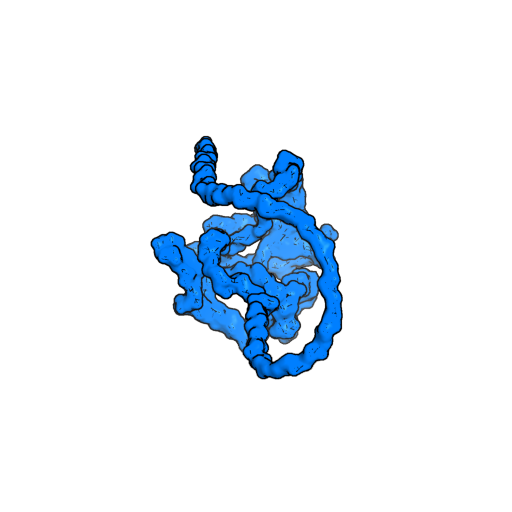-9.907 -14.512 2.352 1.00 96.56 87 PRO A N 1
ATOM 657 C CA . PRO A 1 87 ? -10.585 -15.633 1.691 1.00 96.56 87 PRO A CA 1
ATOM 658 C C . PRO A 1 87 ? -11.399 -16.499 2.660 1.00 96.56 87 PRO A C 1
ATOM 660 O O . PRO A 1 87 ? -12.445 -17.037 2.300 1.00 96.56 87 PRO A O 1
ATOM 663 N N . GLY A 1 88 ? -10.940 -16.623 3.910 1.00 95.81 88 GLY A N 1
ATOM 664 C CA . GLY A 1 88 ? -11.632 -17.360 4.966 1.00 95.81 88 GLY A CA 1
ATOM 665 C C . GLY A 1 88 ? -12.808 -16.613 5.602 1.00 95.81 88 GLY A C 1
ATOM 666 O O . GLY A 1 88 ? -13.485 -17.186 6.455 1.00 95.81 88 GLY A O 1
ATOM 667 N N . GLY A 1 89 ? -13.049 -15.347 5.243 1.00 96.00 89 GLY A N 1
ATOM 668 C CA . GLY A 1 89 ? -14.127 -14.531 5.812 1.00 96.00 89 GLY A CA 1
ATOM 669 C C . GLY A 1 89 ? -13.971 -14.241 7.310 1.00 96.00 89 GLY A C 1
ATOM 670 O O . GLY A 1 89 ? -14.963 -14.010 8.001 1.00 96.00 89 GLY A O 1
ATOM 671 N N . THR A 1 90 ? -12.742 -14.281 7.833 1.00 97.19 90 THR A N 1
ATOM 672 C CA . THR A 1 90 ? -12.436 -14.024 9.254 1.00 97.19 90 THR A CA 1
ATOM 673 C C . THR A 1 90 ? -11.907 -12.610 9.514 1.00 97.19 90 THR A C 1
ATOM 675 O O . THR A 1 90 ? -11.728 -12.229 10.674 1.00 97.19 90 THR A O 1
ATOM 678 N N . LEU A 1 91 ? -11.736 -11.803 8.462 1.00 98.12 91 LEU A N 1
ATOM 679 C CA . LEU A 1 91 ? -11.438 -10.370 8.506 1.00 98.12 91 LEU A CA 1
ATOM 680 C C . LEU A 1 91 ? -12.460 -9.595 7.661 1.00 98.12 91 LEU A C 1
ATOM 682 O O . LEU A 1 91 ? -12.752 -10.000 6.541 1.00 98.12 91 LEU A O 1
ATOM 686 N N . ALA A 1 92 ? -13.000 -8.494 8.193 1.00 97.94 92 ALA A N 1
ATOM 687 C CA . ALA A 1 92 ? -14.005 -7.689 7.491 1.00 97.94 92 ALA A CA 1
ATOM 688 C C . ALA A 1 92 ? -13.412 -6.537 6.662 1.00 97.94 92 ALA A C 1
ATOM 690 O O . ALA A 1 92 ? -13.917 -6.251 5.579 1.00 97.94 92 ALA A O 1
ATOM 691 N N . ILE A 1 93 ? -12.375 -5.862 7.165 1.00 98.06 93 ILE A N 1
ATOM 692 C CA . ILE A 1 93 ? -11.716 -4.733 6.493 1.00 98.06 93 ILE A CA 1
ATOM 693 C C . ILE A 1 93 ? -10.204 -4.929 6.565 1.00 98.06 93 ILE A C 1
ATOM 695 O O . ILE A 1 93 ? -9.667 -5.264 7.619 1.00 98.06 93 ILE A O 1
ATOM 699 N N . ASP A 1 94 ? -9.514 -4.659 5.464 1.00 97.88 94 ASP A N 1
ATOM 700 C CA . ASP A 1 94 ? -8.059 -4.575 5.415 1.00 97.88 94 ASP A CA 1
ATOM 701 C C . ASP A 1 94 ? -7.634 -3.207 4.873 1.00 97.88 94 ASP A C 1
ATOM 703 O O . ASP A 1 94 ? -8.117 -2.775 3.824 1.00 97.88 94 ASP A O 1
ATOM 707 N N . LEU A 1 95 ? -6.774 -2.500 5.611 1.00 97.19 95 LEU A N 1
ATOM 708 C CA . LEU A 1 95 ? -6.173 -1.246 5.159 1.00 97.19 95 LEU A CA 1
ATOM 709 C C . LEU A 1 95 ? -4.887 -1.559 4.385 1.00 97.19 95 LEU A C 1
ATOM 711 O O . LEU A 1 95 ? -3.790 -1.528 4.943 1.00 97.19 95 LEU A O 1
ATOM 715 N N . ASP A 1 96 ? -5.040 -1.864 3.100 1.00 95.81 96 ASP A N 1
ATOM 716 C CA . ASP A 1 96 ? -3.947 -2.299 2.225 1.00 95.81 96 ASP A CA 1
ATOM 717 C C . ASP A 1 96 ? -4.135 -1.749 0.788 1.00 95.81 96 ASP A C 1
ATOM 719 O O . ASP A 1 96 ? -5.047 -0.963 0.508 1.00 95.81 96 ASP A O 1
ATOM 723 N N . GLY A 1 97 ? -3.210 -2.067 -0.115 1.00 94.88 97 GLY A N 1
ATOM 724 C CA . GLY A 1 97 ? -3.098 -1.465 -1.438 1.00 94.88 97 GLY A CA 1
ATOM 725 C C . GLY A 1 97 ? -3.547 -2.343 -2.605 1.00 94.88 97 GLY A C 1
ATOM 726 O O . GLY A 1 97 ? -3.972 -3.487 -2.466 1.00 94.88 97 GLY A O 1
ATOM 727 N N . SER A 1 98 ? -3.376 -1.790 -3.809 1.00 95.25 98 SER A N 1
ATOM 728 C CA . SER A 1 98 ? -3.778 -2.409 -5.086 1.00 95.25 98 SER A CA 1
ATOM 729 C C . SER A 1 98 ? -3.257 -3.834 -5.315 1.00 95.25 98 SER A C 1
ATOM 731 O O . SER A 1 98 ? -3.939 -4.658 -5.925 1.00 95.25 98 SER A O 1
ATOM 733 N N . TRP A 1 99 ? -2.078 -4.145 -4.770 1.00 94.56 99 TRP A N 1
ATOM 734 C CA . TRP A 1 99 ? -1.395 -5.421 -4.974 1.00 94.56 99 TRP A CA 1
ATOM 735 C C . TRP A 1 99 ? -2.110 -6.612 -4.340 1.00 94.56 99 TRP A C 1
ATOM 737 O O . TRP A 1 99 ? -1.874 -7.735 -4.776 1.00 94.56 99 TRP A O 1
ATOM 747 N N . VAL A 1 100 ? -2.978 -6.405 -3.344 1.00 96.56 100 VAL A N 1
ATOM 748 C CA . VAL A 1 100 ? -3.635 -7.495 -2.599 1.00 96.56 100 VAL A CA 1
ATOM 749 C C . VAL A 1 100 ? -4.341 -8.475 -3.531 1.00 96.56 100 VAL A C 1
ATOM 751 O O . VAL A 1 100 ? -4.181 -9.687 -3.405 1.00 96.56 100 VAL A O 1
ATOM 754 N N . SER A 1 101 ? -5.062 -7.951 -4.523 1.00 96.62 101 SER A N 1
ATOM 755 C CA . SER A 1 101 ? -5.807 -8.785 -5.468 1.00 96.62 101 SER A CA 1
ATOM 756 C C . SER A 1 101 ? -4.915 -9.699 -6.315 1.00 96.62 101 SER A C 1
ATOM 758 O O . SER A 1 101 ? -5.392 -10.733 -6.776 1.00 96.62 101 SER A O 1
ATOM 760 N N . SER A 1 102 ? -3.620 -9.386 -6.481 1.00 96.44 102 SER A N 1
ATOM 761 C CA . SER A 1 102 ? -2.689 -10.242 -7.234 1.00 96.44 102 SER A CA 1
ATOM 762 C C . SER A 1 102 ? -2.502 -11.625 -6.608 1.00 96.44 102 SER A C 1
ATOM 764 O O . SER A 1 102 ? -2.281 -12.598 -7.328 1.00 96.44 102 SER A O 1
ATOM 766 N N . THR A 1 103 ? -2.672 -11.735 -5.287 1.00 97.69 103 THR A N 1
ATOM 767 C CA . THR A 1 103 ? -2.647 -13.006 -4.553 1.00 97.69 103 THR A CA 1
ATOM 768 C C . THR A 1 103 ? -3.805 -13.924 -4.953 1.00 97.69 103 THR A C 1
ATOM 770 O O . THR A 1 103 ? -3.635 -15.143 -4.947 1.00 97.69 103 THR A O 1
ATOM 773 N N . TRP A 1 104 ? -4.947 -13.351 -5.348 1.00 97.69 104 TRP A N 1
ATOM 774 C CA . TRP A 1 104 ? -6.201 -14.071 -5.610 1.00 97.69 104 TRP A CA 1
ATOM 775 C C . TRP A 1 104 ? -6.471 -14.373 -7.080 1.00 97.69 104 TRP A C 1
ATOM 777 O O . TRP A 1 104 ? -7.425 -15.092 -7.387 1.00 97.69 104 TRP A O 1
ATOM 787 N N . LEU A 1 105 ? -5.659 -13.824 -7.985 1.00 94.62 105 LEU A N 1
ATOM 788 C CA . LEU A 1 105 ? -5.700 -14.175 -9.402 1.00 94.62 105 LEU A CA 1
ATOM 789 C C . LEU A 1 105 ? -5.370 -15.664 -9.589 1.00 94.62 105 LEU A C 1
ATOM 791 O O . LEU A 1 105 ? -4.690 -16.264 -8.760 1.00 94.62 105 LEU A O 1
ATOM 795 N N . ASP A 1 106 ? -5.763 -16.245 -10.724 1.00 92.81 106 ASP A N 1
ATOM 796 C CA . ASP A 1 106 ? -5.456 -17.650 -11.056 1.00 92.81 106 ASP A CA 1
ATOM 797 C C . ASP A 1 106 ? -3.948 -17.959 -11.042 1.00 92.81 106 ASP A C 1
ATOM 799 O O . ASP A 1 106 ? -3.531 -19.096 -10.828 1.00 92.81 106 ASP A O 1
ATOM 803 N N . THR A 1 107 ? -3.118 -16.939 -11.268 1.00 90.12 107 THR A N 1
ATOM 804 C CA . THR A 1 107 ? -1.651 -17.014 -11.232 1.00 90.12 107 THR A CA 1
ATOM 805 C C . THR A 1 107 ? -1.045 -16.651 -9.871 1.00 90.12 107 THR A C 1
ATOM 807 O O . THR A 1 107 ? 0.180 -16.618 -9.750 1.00 90.12 107 THR A O 1
ATOM 810 N N . GLY A 1 108 ? -1.876 -16.296 -8.890 1.00 93.44 108 GLY A N 1
ATOM 811 C CA . GLY A 1 108 ? -1.484 -15.831 -7.562 1.00 93.44 108 GLY A CA 1
ATOM 812 C C . GLY A 1 108 ? -1.133 -16.959 -6.587 1.00 93.44 108 GLY A C 1
ATOM 813 O O . GLY A 1 108 ? -1.219 -18.144 -6.912 1.00 93.44 108 GLY A O 1
ATOM 814 N N . GLY A 1 109 ? -0.713 -16.580 -5.376 1.00 92.62 109 GLY A N 1
ATOM 815 C CA . GLY A 1 109 ? -0.323 -17.518 -4.312 1.00 92.62 109 GLY A CA 1
ATOM 816 C C . GLY A 1 109 ? -1.498 -18.254 -3.660 1.00 92.62 109 GLY A C 1
ATOM 817 O O . GLY A 1 109 ? -1.338 -19.394 -3.227 1.00 92.62 109 GLY A O 1
ATOM 818 N N . ALA A 1 110 ? -2.686 -17.642 -3.654 1.00 96.50 110 ALA A N 1
ATOM 819 C CA . ALA A 1 110 ? -3.915 -18.223 -3.123 1.00 96.50 110 ALA A CA 1
ATOM 820 C C . ALA A 1 110 ? -5.111 -17.860 -4.024 1.00 96.50 110 ALA A C 1
ATOM 822 O O . ALA A 1 110 ? -5.902 -16.981 -3.669 1.00 96.50 110 ALA A O 1
ATOM 823 N N . PRO A 1 111 ? -5.251 -18.511 -5.199 1.00 97.00 111 PRO A N 1
ATOM 824 C CA . PRO A 1 111 ? -6.334 -18.227 -6.132 1.00 97.00 111 PRO A CA 1
ATOM 825 C C . PRO A 1 111 ? -7.709 -18.320 -5.466 1.00 97.00 111 PRO A C 1
ATOM 827 O O . PRO A 1 111 ? -8.051 -19.333 -4.852 1.00 97.00 111 PRO A O 1
ATOM 830 N N . TRP A 1 112 ? -8.512 -17.270 -5.618 1.00 97.88 112 TRP A N 1
ATOM 831 C CA . TRP A 1 112 ? -9.834 -17.172 -5.002 1.00 97.88 112 TRP A CA 1
ATOM 832 C C . TRP A 1 112 ? -10.842 -16.589 -5.999 1.00 97.88 112 TRP A C 1
ATOM 834 O O . TRP A 1 112 ? -11.145 -15.406 -5.938 1.00 97.88 112 TRP A O 1
ATOM 844 N N . PRO A 1 113 ? -11.402 -17.387 -6.925 1.00 96.12 113 PRO A N 1
ATOM 845 C CA . PRO A 1 113 ? -12.161 -16.874 -8.073 1.00 96.12 113 PRO A CA 1
ATOM 846 C C . PRO A 1 113 ? -13.339 -15.945 -7.740 1.00 96.12 113 PRO A C 1
ATOM 848 O O . PRO A 1 113 ? -13.714 -15.114 -8.560 1.00 96.12 113 PRO A O 1
ATOM 851 N N . GLN A 1 114 ? -13.927 -16.079 -6.548 1.00 96.69 114 GLN A N 1
ATOM 852 C CA . GLN A 1 114 ? -15.073 -15.287 -6.094 1.00 96.69 114 GLN A CA 1
ATOM 853 C C . GLN A 1 114 ? -14.682 -13.939 -5.474 1.00 96.69 114 GLN A C 1
ATOM 855 O O . GLN A 1 114 ? -15.576 -13.176 -5.115 1.00 96.69 114 GLN A O 1
ATOM 860 N N . TRP A 1 115 ? -13.385 -13.636 -5.317 1.00 97.06 115 TRP A N 1
ATOM 861 C CA . TRP A 1 115 ? -12.913 -12.449 -4.596 1.00 97.06 115 TRP A CA 1
ATOM 862 C C . TRP A 1 115 ? -13.575 -11.160 -5.106 1.00 97.06 115 TRP A C 1
ATOM 864 O O . TRP A 1 115 ? -13.989 -10.323 -4.309 1.00 97.06 115 TRP A O 1
ATOM 874 N N . ASN A 1 116 ? -13.749 -11.025 -6.425 1.00 95.50 116 ASN A N 1
ATOM 875 C CA . ASN A 1 116 ? -14.311 -9.819 -7.033 1.00 95.50 116 ASN A CA 1
ATOM 876 C C . ASN A 1 116 ? -15.820 -9.646 -6.782 1.00 95.50 116 ASN A C 1
ATOM 878 O O . ASN A 1 116 ? -16.323 -8.528 -6.834 1.00 95.50 116 ASN A O 1
ATOM 882 N N . ASP A 1 117 ? -16.545 -10.726 -6.486 1.00 96.38 117 ASP A N 1
ATOM 883 C CA . ASP A 1 117 ? -17.984 -10.662 -6.202 1.00 96.38 117 ASP A CA 1
ATOM 884 C C . ASP A 1 117 ? -18.270 -10.280 -4.742 1.00 96.38 117 ASP A C 1
ATOM 886 O O . ASP A 1 117 ? -19.380 -9.860 -4.410 1.00 96.38 117 ASP A O 1
ATOM 890 N N . VAL A 1 118 ? -17.285 -10.456 -3.855 1.00 96.38 118 VAL A N 1
ATOM 891 C CA . VAL A 1 118 ? -17.465 -10.329 -2.399 1.00 96.38 118 VAL A CA 1
ATOM 892 C C . VAL A 1 118 ? -16.625 -9.221 -1.766 1.00 96.38 118 VAL A C 1
ATOM 894 O O . VAL A 1 118 ? -16.987 -8.735 -0.695 1.00 96.38 118 VAL A O 1
ATOM 897 N N . MET A 1 119 ? -15.535 -8.795 -2.410 1.00 97.50 119 MET A N 1
ATOM 898 C CA . MET A 1 119 ? -14.665 -7.727 -1.916 1.00 97.50 119 MET A CA 1
ATOM 899 C C . MET A 1 119 ? -15.079 -6.365 -2.476 1.00 97.50 119 MET A C 1
ATOM 901 O O . MET A 1 119 ? -15.098 -6.151 -3.686 1.00 97.50 119 MET A O 1
ATOM 905 N N . GLY A 1 120 ? -15.342 -5.413 -1.581 1.00 97.31 120 GLY A N 1
ATOM 906 C CA . GLY A 1 120 ? -15.504 -4.000 -1.926 1.00 97.31 120 GLY A CA 1
ATOM 907 C C . GLY A 1 120 ? -14.218 -3.203 -1.7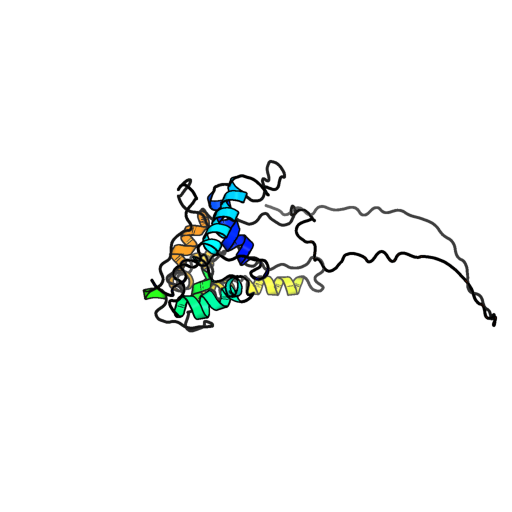08 1.00 97.31 120 GLY A C 1
ATOM 908 O O . GLY A 1 120 ? -13.355 -3.602 -0.926 1.00 97.31 120 GLY A O 1
ATOM 909 N N . GLN A 1 121 ? -14.109 -2.048 -2.364 1.00 97.62 121 GLN A N 1
ATOM 910 C CA . GLN A 1 121 ? -13.038 -1.080 -2.130 1.00 97.62 121 GLN A CA 1
ATOM 911 C C . GLN A 1 121 ? -13.625 0.248 -1.648 1.00 97.62 121 GLN A C 1
ATOM 913 O O . GLN A 1 121 ? -14.670 0.695 -2.122 1.00 97.62 121 GLN A O 1
ATOM 918 N N . ALA A 1 122 ? -12.941 0.887 -0.703 1.00 97.88 122 ALA A N 1
ATOM 919 C CA . ALA A 1 122 ? -13.299 2.202 -0.191 1.00 97.88 122 ALA A CA 1
ATOM 920 C C . ALA A 1 122 ? -12.030 3.041 -0.001 1.00 97.88 122 ALA A C 1
ATOM 922 O O . ALA A 1 122 ? -11.005 2.499 0.420 1.00 97.88 122 ALA A O 1
ATOM 923 N N . PRO A 1 123 ? -12.051 4.345 -0.333 1.00 97.69 123 PRO A N 1
ATOM 924 C CA . PRO A 1 123 ? -10.901 5.201 -0.087 1.00 97.69 123 PRO A CA 1
ATOM 925 C C . PRO A 1 123 ? -10.705 5.380 1.421 1.00 97.69 123 PRO A C 1
ATOM 927 O O . PRO A 1 123 ? -11.681 5.437 2.171 1.00 97.69 123 PRO A O 1
ATOM 930 N N . MET A 1 124 ? -9.458 5.543 1.867 1.00 97.50 124 MET A N 1
ATOM 931 C CA . MET A 1 124 ? -9.210 5.943 3.250 1.00 97.50 124 MET A CA 1
ATOM 932 C C . MET A 1 124 ? -9.741 7.367 3.462 1.00 97.50 124 MET A C 1
ATOM 934 O O . MET A 1 124 ? -9.353 8.265 2.708 1.00 97.50 124 MET A O 1
ATOM 938 N N . PRO A 1 125 ? -10.610 7.609 4.457 1.00 97.06 125 PRO A N 1
ATOM 939 C CA . PRO A 1 125 ? -11.143 8.939 4.708 1.00 97.06 125 PRO A CA 1
ATOM 940 C C . PRO A 1 125 ? -10.098 9.855 5.354 1.00 97.06 125 PRO A C 1
ATOM 942 O O . PRO A 1 125 ? -9.202 9.402 6.071 1.00 97.06 125 PRO A O 1
ATOM 945 N N . THR A 1 126 ? -10.251 11.164 5.160 1.00 97.50 126 THR A N 1
ATOM 946 C CA . THR A 1 126 ? -9.614 12.155 6.041 1.00 97.50 126 THR A CA 1
ATOM 947 C C . THR A 1 126 ? -10.341 12.208 7.389 1.00 97.50 126 THR A C 1
ATOM 949 O O . THR A 1 126 ? -11.528 11.890 7.479 1.00 97.50 126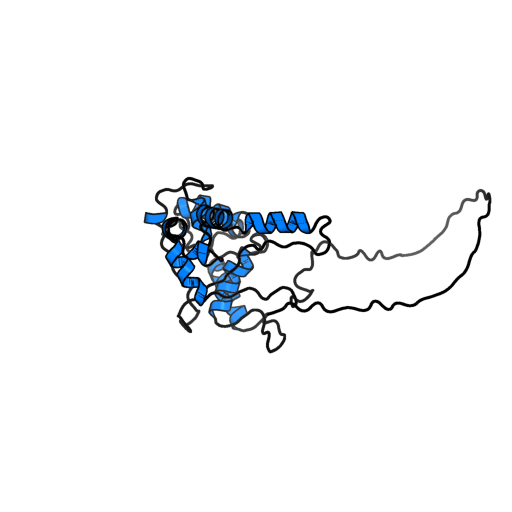 THR A O 1
ATOM 952 N N . LYS A 1 127 ? -9.637 12.608 8.458 1.00 95.31 127 LYS A N 1
ATOM 953 C CA . LYS A 1 127 ? -10.125 12.565 9.854 1.00 95.31 127 LYS A CA 1
ATOM 954 C C . LYS A 1 127 ? -11.481 13.254 10.041 1.00 95.31 127 LYS A C 1
ATOM 956 O O . LYS A 1 127 ? -12.306 12.787 10.820 1.00 95.31 127 LYS A O 1
ATOM 961 N N . ASP A 1 128 ? -11.683 14.375 9.363 1.00 94.25 128 ASP A N 1
ATOM 962 C CA . ASP A 1 128 ? -12.842 15.262 9.485 1.00 94.25 128 ASP A CA 1
ATOM 963 C C . ASP A 1 128 ? -13.563 15.496 8.145 1.00 94.25 128 ASP A C 1
ATOM 965 O O . ASP A 1 128 ? -14.410 16.382 8.043 1.00 94.25 128 ASP A O 1
ATOM 969 N N . GLY A 1 129 ? -13.232 14.718 7.109 1.00 94.12 129 GLY A N 1
ATOM 970 C CA . GLY A 1 129 ? -13.760 14.917 5.759 1.00 94.12 129 GLY A CA 1
ATOM 971 C C . GLY A 1 129 ? -13.180 16.134 5.025 1.00 94.12 129 GLY A C 1
ATOM 972 O O . GLY A 1 129 ? -13.712 16.517 3.985 1.00 94.12 129 GLY A O 1
ATOM 973 N N . SER A 1 130 ? -12.108 16.749 5.536 1.00 91.06 130 SER A N 1
ATOM 974 C CA . SER A 1 130 ? -11.405 17.848 4.863 1.00 91.06 130 SER A CA 1
ATOM 975 C C . SER A 1 130 ? -10.768 17.436 3.528 1.00 91.06 130 SER A C 1
ATOM 977 O O . SER A 1 130 ? -10.576 16.251 3.231 1.00 91.06 130 SER A O 1
ATOM 979 N N . GLY A 1 131 ? -10.432 18.441 2.708 1.00 88.56 131 GLY A N 1
ATOM 980 C CA . GLY A 1 131 ? -9.889 18.245 1.363 1.00 88.56 131 GLY A CA 1
ATOM 981 C C . GLY A 1 131 ? -10.896 17.550 0.447 1.00 88.56 131 GLY A C 1
ATOM 982 O O . GLY A 1 131 ? -12.075 17.893 0.440 1.00 88.56 131 GLY A O 1
ATOM 983 N N . ASP A 1 132 ? -10.438 16.534 -0.281 1.00 92.81 132 ASP A N 1
ATOM 984 C CA . ASP A 1 132 ? -11.287 15.690 -1.132 1.00 92.81 132 ASP A CA 1
ATOM 985 C C . ASP A 1 132 ? -12.059 14.614 -0.336 1.00 92.81 132 ASP A C 1
ATOM 987 O O . ASP A 1 132 ? -12.616 13.684 -0.930 1.00 92.81 132 ASP A O 1
ATOM 991 N N . GLY A 1 133 ? -12.038 14.692 1.002 1.00 96.69 133 GLY A N 1
ATOM 992 C CA . GLY A 1 133 ? -12.637 13.722 1.924 1.00 96.69 133 GLY A CA 1
ATOM 993 C C . GLY A 1 133 ? -11.891 12.387 2.017 1.00 96.69 133 GLY A C 1
ATOM 994 O O . GLY A 1 133 ? -12.347 11.475 2.703 1.00 96.69 133 GLY A O 1
ATOM 995 N N . LYS A 1 134 ? -10.760 12.253 1.317 1.00 97.31 134 LYS A N 1
ATOM 996 C CA . LYS A 1 134 ? -9.976 11.021 1.202 1.00 97.31 134 LYS A CA 1
ATOM 997 C C . LYS A 1 134 ? -8.478 11.290 1.141 1.00 97.31 134 LYS A C 1
ATOM 999 O O . LYS A 1 134 ? -8.050 12.352 0.694 1.00 97.31 134 LYS A O 1
ATOM 1004 N N . ILE A 1 135 ? -7.705 10.289 1.540 1.00 96.81 135 ILE A N 1
ATOM 1005 C CA . ILE A 1 135 ? -6.246 10.270 1.499 1.00 96.81 135 ILE A CA 1
ATOM 1006 C C . ILE A 1 135 ? -5.759 8.955 0.885 1.00 96.81 135 ILE A C 1
ATOM 1008 O O . ILE A 1 135 ? -6.450 7.937 0.917 1.00 96.81 135 ILE A O 1
ATOM 1012 N N . SER A 1 136 ? -4.561 8.977 0.313 1.00 96.88 136 SER A N 1
ATOM 1013 C CA . SER A 1 136 ? -3.855 7.782 -0.145 1.00 96.88 136 SER A CA 1
ATOM 1014 C C . SER A 1 136 ? -2.369 7.915 0.169 1.00 96.88 136 SER A C 1
ATOM 1016 O O . SER A 1 136 ? -1.869 9.025 0.355 1.00 96.88 136 SER A O 1
ATOM 1018 N N . MET A 1 137 ? -1.659 6.793 0.207 1.00 95.75 137 MET A N 1
ATOM 1019 C CA . MET A 1 137 ? -0.205 6.747 0.328 1.00 95.75 137 MET A CA 1
ATOM 1020 C C . MET A 1 137 ? 0.374 5.946 -0.829 1.00 95.75 137 MET A C 1
ATOM 1022 O O . MET A 1 137 ? -0.026 4.810 -1.079 1.00 95.75 137 MET A O 1
ATOM 1026 N N . SER A 1 138 ? 1.351 6.531 -1.513 1.00 92.38 138 SER A N 1
ATOM 1027 C CA . SER A 1 138 ? 2.093 5.868 -2.574 1.00 92.38 138 SER A CA 1
ATOM 1028 C C . SER A 1 138 ? 3.438 5.408 -2.040 1.00 92.38 138 SER A C 1
ATOM 1030 O O . SER A 1 138 ? 4.307 6.208 -1.685 1.00 92.38 138 SER A O 1
ATOM 1032 N N . GLY A 1 139 ? 3.601 4.090 -2.017 1.00 86.00 139 GLY A N 1
ATOM 1033 C CA . GLY A 1 139 ? 4.890 3.432 -1.870 1.00 86.00 139 GLY A CA 1
ATOM 1034 C C . GLY A 1 139 ? 5.379 2.901 -3.212 1.00 86.00 139 GLY A C 1
ATOM 1035 O O . GLY A 1 139 ? 5.323 3.583 -4.236 1.00 86.00 139 GLY A O 1
ATOM 1036 N N . GLY A 1 140 ? 5.830 1.651 -3.189 1.00 83.75 140 GLY A N 1
ATOM 1037 C CA . GLY A 1 140 ? 6.303 0.931 -4.363 1.00 83.75 140 GLY A CA 1
ATOM 1038 C C . GLY A 1 140 ? 7.818 0.773 -4.388 1.00 83.75 140 GLY A C 1
ATOM 1039 O O . GLY A 1 140 ? 8.543 1.213 -3.496 1.00 83.75 140 GLY A O 1
ATOM 1040 N N . TRP A 1 141 ? 8.292 0.106 -5.433 1.00 84.00 141 TRP A N 1
ATOM 1041 C CA . TRP A 1 141 ? 9.693 -0.259 -5.589 1.00 84.00 141 TRP A CA 1
ATOM 1042 C C . TRP A 1 141 ? 10.326 0.542 -6.716 1.00 84.00 141 TRP A C 1
ATOM 1044 O O . TRP A 1 141 ? 9.715 0.768 -7.760 1.00 84.00 141 TRP A O 1
ATOM 1054 N N . THR A 1 142 ? 11.579 0.940 -6.518 1.00 88.94 142 THR A N 1
ATOM 1055 C CA . THR A 1 142 ? 12.390 1.564 -7.562 1.00 88.94 142 THR A CA 1
ATOM 1056 C C . THR A 1 142 ? 13.599 0.701 -7.879 1.00 88.94 142 THR A C 1
ATOM 1058 O O . THR A 1 142 ? 14.179 0.064 -6.997 1.00 88.94 142 THR A O 1
ATOM 1061 N N . TRP A 1 143 ? 14.002 0.703 -9.146 1.00 92.44 143 TRP A N 1
ATOM 1062 C CA . TRP A 1 143 ? 15.277 0.139 -9.558 1.00 92.44 143 TRP A CA 1
ATOM 1063 C C . TRP A 1 143 ? 16.361 1.199 -9.414 1.00 92.44 143 TRP A C 1
ATOM 1065 O O . TRP A 1 143 ? 16.280 2.273 -10.006 1.00 92.44 143 TRP A O 1
ATOM 1075 N N . ALA A 1 144 ? 17.398 0.881 -8.646 1.00 92.94 144 ALA A N 1
ATOM 1076 C CA . ALA A 1 144 ? 18.522 1.774 -8.424 1.00 92.94 144 ALA A CA 1
ATOM 1077 C C . ALA A 1 144 ? 19.840 1.087 -8.778 1.00 92.94 144 ALA A C 1
ATOM 1079 O O . ALA A 1 144 ? 20.048 -0.095 -8.507 1.00 92.94 144 ALA A O 1
ATOM 1080 N N . MET A 1 145 ? 20.761 1.864 -9.342 1.00 95.19 145 MET A N 1
ATOM 1081 C CA . MET A 1 145 ? 22.140 1.450 -9.565 1.00 95.19 145 MET A CA 1
ATOM 1082 C C . MET A 1 145 ? 23.040 2.131 -8.537 1.00 95.19 145 MET A C 1
ATOM 1084 O O . MET A 1 145 ? 23.001 3.349 -8.363 1.00 95.19 145 MET A O 1
ATOM 1088 N N . THR A 1 146 ? 23.877 1.352 -7.852 1.00 93.69 146 THR A N 1
ATOM 1089 C CA . THR A 1 146 ? 24.844 1.930 -6.912 1.00 93.69 146 THR A CA 1
ATOM 1090 C C . THR A 1 146 ? 25.935 2.688 -7.668 1.00 93.69 146 THR A C 1
ATOM 1092 O O . THR A 1 146 ? 26.388 2.249 -8.724 1.00 93.69 146 THR A O 1
ATOM 1095 N N . LYS A 1 147 ? 26.450 3.776 -7.083 1.00 94.19 147 LYS A N 1
ATOM 1096 C CA . LYS A 1 147 ? 27.579 4.537 -7.654 1.00 94.19 147 LYS A CA 1
ATOM 1097 C C . LYS A 1 147 ? 28.869 3.719 -7.843 1.00 94.19 147 LYS A C 1
ATOM 1099 O O . LYS A 1 147 ? 29.766 4.159 -8.546 1.00 94.19 147 LYS A O 1
ATOM 1104 N N . ASN A 1 148 ? 28.978 2.574 -7.165 1.00 95.44 148 ASN A N 1
ATOM 1105 C CA . ASN A 1 148 ? 30.151 1.700 -7.176 1.00 95.44 148 ASN A CA 1
ATOM 1106 C C . ASN A 1 148 ? 29.912 0.437 -8.025 1.00 95.44 148 ASN A C 1
ATOM 1108 O O . ASN A 1 148 ? 30.620 -0.552 -7.840 1.00 95.44 148 ASN A O 1
ATOM 1112 N N . ALA A 1 149 ? 28.889 0.423 -8.890 1.00 95.75 149 ALA A N 1
ATOM 1113 C CA . ALA A 1 149 ? 28.623 -0.714 -9.763 1.00 95.75 149 ALA A CA 1
ATOM 1114 C C . ALA A 1 149 ? 29.873 -1.038 -10.595 1.00 95.75 149 ALA A C 1
ATOM 1116 O O . ALA A 1 149 ? 30.400 -0.179 -11.298 1.00 95.75 149 ALA A O 1
ATOM 1117 N N . SER A 1 150 ? 30.348 -2.283 -10.511 1.00 95.81 150 SER A N 1
ATOM 1118 C CA . SER A 1 150 ? 31.536 -2.745 -11.240 1.00 95.81 150 SER A CA 1
ATOM 1119 C C . SER A 1 150 ? 31.337 -2.751 -12.756 1.00 95.81 150 SER A C 1
ATOM 1121 O O . SER A 1 150 ? 32.311 -2.693 -13.500 1.00 95.81 150 SER A O 1
ATOM 1123 N N . ASN A 1 151 ? 30.081 -2.811 -13.206 1.00 96.25 151 ASN A N 1
ATOM 1124 C CA . ASN A 1 151 ? 29.689 -2.723 -14.603 1.00 96.25 151 ASN A CA 1
ATOM 1125 C C . ASN A 1 151 ? 28.383 -1.920 -14.719 1.00 96.25 151 ASN A C 1
ATOM 1127 O O . ASN A 1 151 ? 27.282 -2.470 -14.658 1.00 96.25 151 ASN A O 1
ATOM 1131 N N . ALA A 1 152 ? 28.524 -0.597 -14.804 1.00 96.62 152 ALA A N 1
ATOM 1132 C CA . ALA A 1 152 ? 27.393 0.325 -14.849 1.00 96.62 152 ALA A CA 1
ATOM 1133 C C . ALA A 1 152 ? 26.567 0.183 -16.138 1.00 96.62 152 ALA A C 1
ATOM 1135 O O . ALA A 1 152 ? 25.343 0.268 -16.085 1.00 96.62 152 ALA A O 1
ATOM 1136 N N . ASP A 1 153 ? 27.213 -0.092 -17.272 1.00 97.00 153 ASP A N 1
ATOM 1137 C CA . ASP A 1 153 ? 26.531 -0.208 -18.563 1.00 97.00 153 ASP A CA 1
ATOM 1138 C C . ASP A 1 153 ? 25.582 -1.409 -18.590 1.00 97.00 153 ASP A C 1
ATOM 1140 O O . ASP A 1 153 ? 24.427 -1.282 -18.997 1.00 97.00 153 ASP A O 1
ATOM 1144 N N . ASP A 1 154 ? 26.028 -2.575 -18.118 1.00 96.94 154 ASP A N 1
ATOM 1145 C CA . ASP A 1 154 ? 25.161 -3.755 -18.079 1.00 96.94 154 ASP A CA 1
ATOM 1146 C C . ASP A 1 154 ? 24.079 -3.637 -17.001 1.00 96.94 154 ASP A C 1
ATOM 1148 O O . ASP A 1 154 ? 22.934 -4.023 -17.241 1.00 96.94 154 ASP A O 1
ATOM 1152 N N . ALA A 1 155 ? 24.385 -3.027 -15.851 1.00 96.50 155 ALA A N 1
ATOM 1153 C CA . ALA A 1 155 ? 23.364 -2.703 -14.856 1.00 96.50 155 ALA A CA 1
ATOM 1154 C C . ALA A 1 155 ? 22.285 -1.771 -15.439 1.00 96.50 155 ALA A C 1
ATOM 1156 O O . ALA A 1 155 ? 21.091 -2.005 -15.245 1.00 96.50 155 ALA A O 1
ATOM 1157 N N . TRP A 1 156 ? 22.684 -0.763 -16.220 1.00 97.00 156 TRP A N 1
ATOM 1158 C CA . TRP A 1 156 ? 21.752 0.130 -16.904 1.00 97.00 156 TRP A CA 1
ATOM 1159 C C . TRP A 1 156 ? 20.900 -0.599 -17.948 1.00 97.00 156 TRP A C 1
ATOM 1161 O O . TRP A 1 156 ? 19.691 -0.363 -18.022 1.00 97.00 156 TRP A O 1
ATOM 1171 N N . LYS A 1 157 ? 21.481 -1.530 -18.718 1.00 97.50 157 LYS A N 1
ATOM 1172 C CA . LYS A 1 157 ? 20.723 -2.376 -19.659 1.00 97.50 157 LYS A CA 1
ATOM 1173 C C . LYS A 1 157 ? 19.672 -3.219 -18.941 1.00 97.50 157 LYS A C 1
ATOM 1175 O O . LYS A 1 157 ? 18.548 -3.317 -19.431 1.00 97.50 157 LYS A O 1
ATOM 1180 N N . VAL A 1 158 ? 19.998 -3.790 -17.780 1.00 96.12 158 VAL A N 1
ATOM 1181 C CA . VAL A 1 158 ? 19.036 -4.554 -16.969 1.00 96.12 158 VAL A CA 1
ATOM 1182 C C . VAL A 1 158 ? 17.890 -3.658 -16.505 1.00 96.12 158 VAL A C 1
ATOM 1184 O O . VAL A 1 158 ? 16.733 -3.991 -16.751 1.00 96.12 158 VAL A O 1
ATOM 1187 N N . ILE A 1 159 ? 18.184 -2.495 -15.914 1.00 96.75 159 ILE A N 1
ATOM 1188 C CA . ILE A 1 159 ? 17.148 -1.548 -15.464 1.00 96.75 159 ILE A CA 1
ATOM 1189 C C . ILE A 1 159 ? 16.272 -1.102 -16.641 1.00 96.75 159 ILE A C 1
ATOM 1191 O O . ILE A 1 159 ? 15.046 -1.106 -16.534 1.00 96.75 159 ILE A O 1
ATOM 1195 N N . SER A 1 160 ? 16.877 -0.789 -17.787 1.00 96.50 160 SER A N 1
ATOM 1196 C CA . SER A 1 160 ? 16.153 -0.399 -19.004 1.00 96.50 160 SER A CA 1
ATOM 1197 C C . SER A 1 160 ? 15.262 -1.529 -19.525 1.00 96.50 160 SER A C 1
ATOM 1199 O O . SER A 1 160 ? 14.141 -1.290 -19.960 1.00 96.50 160 SER A O 1
ATOM 1201 N N . THR A 1 161 ? 15.728 -2.776 -19.436 1.00 97.00 161 THR A N 1
ATOM 1202 C CA . THR A 1 161 ? 14.945 -3.954 -19.828 1.00 97.00 161 THR A CA 1
ATOM 1203 C C . THR A 1 161 ? 13.749 -4.127 -18.899 1.00 97.00 161 THR A C 1
ATOM 1205 O O . THR A 1 161 ? 12.619 -4.213 -19.376 1.00 97.00 161 THR A O 1
ATOM 1208 N N . LEU A 1 162 ? 13.966 -4.114 -17.581 1.00 94.12 162 LEU A N 1
ATOM 1209 C CA . LEU A 1 162 ? 12.908 -4.266 -16.575 1.00 94.12 162 LEU A CA 1
ATOM 1210 C C . LEU A 1 162 ? 11.863 -3.147 -16.647 1.00 94.12 162 LEU A C 1
ATOM 1212 O O . LEU A 1 162 ? 10.689 -3.381 -16.380 1.00 94.12 162 LEU A O 1
ATOM 1216 N N . THR A 1 163 ? 12.283 -1.943 -17.034 1.00 94.81 163 THR A N 1
ATOM 1217 C CA . THR A 1 163 ? 11.403 -0.773 -17.152 1.00 94.81 163 THR A CA 1
ATOM 1218 C C . THR A 1 163 ? 10.893 -0.524 -18.572 1.00 94.81 163 THR A C 1
ATOM 1220 O O . THR A 1 163 ? 10.163 0.446 -18.769 1.00 94.81 163 THR A O 1
ATOM 1223 N N . SER A 1 164 ? 11.217 -1.383 -19.550 1.00 97.00 164 SER A N 1
ATOM 1224 C CA . SER A 1 164 ? 10.654 -1.340 -20.912 1.00 97.00 164 SER A CA 1
ATOM 1225 C C . SER A 1 164 ? 9.128 -1.496 -20.904 1.00 97.00 164 SER A C 1
ATOM 1227 O O . SER A 1 164 ? 8.551 -1.915 -19.902 1.00 97.00 164 SER A O 1
ATOM 1229 N N . PHE A 1 165 ? 8.469 -1.119 -22.006 1.00 97.62 165 PHE A N 1
ATOM 1230 C CA . PHE A 1 165 ? 7.003 -1.083 -22.068 1.00 97.62 165 PHE A CA 1
ATOM 1231 C C . PHE A 1 165 ? 6.413 -2.463 -21.768 1.00 97.62 165 PHE A C 1
ATOM 1233 O O . PHE A 1 165 ? 5.686 -2.606 -20.790 1.00 97.62 165 PHE A O 1
ATOM 1240 N N . ASP A 1 166 ? 6.830 -3.481 -22.523 1.00 97.94 166 ASP A N 1
ATOM 1241 C CA . ASP A 1 166 ? 6.311 -4.847 -22.401 1.00 97.94 166 ASP A CA 1
ATOM 1242 C C . ASP A 1 166 ? 6.544 -5.439 -21.005 1.00 97.94 166 ASP A C 1
ATOM 1244 O O . ASP A 1 166 ? 5.654 -6.061 -20.423 1.00 97.94 166 ASP A O 1
ATOM 1248 N N . ASN A 1 167 ? 7.732 -5.224 -20.427 1.00 97.00 167 ASN A N 1
ATOM 1249 C CA . ASN A 1 167 ? 8.049 -5.763 -19.104 1.00 97.00 167 ASN A CA 1
ATOM 1250 C C . ASN A 1 167 ? 7.309 -5.025 -17.986 1.00 97.00 167 ASN A C 1
ATOM 1252 O O . ASN A 1 167 ? 6.870 -5.664 -17.030 1.00 97.00 167 ASN A O 1
ATOM 1256 N N . ASN A 1 168 ? 7.136 -3.706 -18.099 1.00 96.12 168 ASN A N 1
ATOM 1257 C CA . ASN A 1 168 ? 6.380 -2.939 -17.116 1.00 96.12 168 ASN A CA 1
ATOM 1258 C C . ASN A 1 168 ? 4.877 -3.240 -17.204 1.00 96.12 168 ASN A C 1
ATOM 1260 O O . ASN A 1 168 ? 4.245 -3.432 -16.169 1.00 96.12 168 ASN A O 1
ATOM 1264 N N . LEU A 1 169 ? 4.332 -3.369 -18.418 1.00 97.19 169 LEU A N 1
ATOM 1265 C CA . LEU A 1 169 ? 2.962 -3.816 -18.664 1.00 97.19 169 LEU A CA 1
ATOM 1266 C C . LEU A 1 169 ? 2.711 -5.178 -18.012 1.00 97.19 169 LEU A C 1
ATOM 1268 O O . LEU A 1 169 ? 1.822 -5.309 -17.172 1.00 97.19 169 LEU A O 1
ATOM 1272 N N . ARG A 1 170 ? 3.561 -6.169 -18.313 1.00 95.94 170 ARG A N 1
ATOM 1273 C CA . ARG A 1 170 ? 3.456 -7.509 -17.725 1.00 95.94 170 ARG A CA 1
ATOM 1274 C C . ARG A 1 170 ? 3.572 -7.487 -16.203 1.00 95.94 170 ARG A C 1
ATOM 1276 O O . ARG A 1 170 ? 2.848 -8.211 -15.528 1.00 95.94 170 ARG A O 1
ATOM 1283 N N . TYR A 1 171 ? 4.487 -6.683 -15.660 1.00 94.88 171 TYR A N 1
ATOM 1284 C CA . TYR A 1 171 ? 4.641 -6.547 -14.216 1.00 94.88 171 TYR A CA 1
ATOM 1285 C C . TYR A 1 171 ? 3.365 -6.013 -13.568 1.00 94.88 171 TYR A C 1
ATOM 1287 O O . TYR A 1 171 ? 2.866 -6.664 -12.658 1.00 94.88 171 TYR A O 1
ATOM 1295 N N . ASN A 1 172 ? 2.825 -4.885 -14.043 1.00 95.06 172 ASN A N 1
ATOM 1296 C CA . ASN A 1 172 ? 1.658 -4.258 -13.416 1.00 95.06 172 ASN A CA 1
ATOM 1297 C C . ASN A 1 172 ? 0.399 -5.128 -13.517 1.00 95.06 172 ASN A C 1
ATOM 1299 O O . ASN A 1 172 ? -0.371 -5.168 -12.564 1.00 95.06 172 ASN A O 1
ATOM 1303 N N . ILE A 1 173 ? 0.218 -5.860 -14.623 1.00 95.19 173 ILE A N 1
ATOM 1304 C CA . ILE A 1 173 ? -0.871 -6.840 -14.769 1.00 95.19 173 ILE A CA 1
ATOM 1305 C C . ILE A 1 173 ? -0.737 -7.947 -13.715 1.00 95.19 173 ILE A C 1
ATOM 1307 O O . ILE A 1 173 ? -1.669 -8.209 -12.960 1.00 95.19 173 ILE A O 1
ATOM 1311 N N . ASN A 1 174 ? 0.442 -8.568 -13.621 1.00 93.88 174 ASN A N 1
ATOM 1312 C CA . ASN A 1 174 ? 0.645 -9.724 -12.746 1.00 93.88 174 ASN A CA 1
ATOM 1313 C C . ASN A 1 174 ? 0.663 -9.367 -11.255 1.00 93.88 174 ASN A C 1
ATOM 1315 O O . ASN A 1 174 ? 0.367 -10.222 -10.428 1.00 93.88 174 ASN A O 1
ATOM 1319 N N . SER A 1 175 ? 1.054 -8.142 -10.904 1.00 92.94 175 SER A N 1
ATOM 1320 C CA . SER A 1 175 ? 1.125 -7.671 -9.516 1.00 92.94 175 SER A CA 1
ATOM 1321 C C . SER A 1 175 ? -0.066 -6.812 -9.103 1.00 92.94 175 SER A C 1
ATOM 1323 O O . SER A 1 175 ? -0.074 -6.306 -7.983 1.00 92.94 175 SER A O 1
ATOM 1325 N N . ALA A 1 176 ? -1.051 -6.624 -9.992 1.00 94.75 176 ALA A N 1
ATOM 1326 C CA . ALA A 1 176 ? -2.155 -5.682 -9.808 1.00 94.75 176 ALA A CA 1
ATOM 1327 C C . ALA A 1 176 ? -1.682 -4.274 -9.379 1.00 94.75 176 ALA A C 1
ATOM 1329 O O . ALA A 1 176 ? -2.362 -3.573 -8.634 1.00 94.75 176 ALA A O 1
ATOM 1330 N N . ALA A 1 177 ? -0.488 -3.861 -9.815 1.00 93.88 177 ALA A N 1
ATOM 1331 C CA . ALA A 1 177 ? 0.104 -2.592 -9.412 1.00 93.88 177 ALA A CA 1
ATOM 1332 C C . ALA A 1 177 ? -0.464 -1.411 -10.210 1.00 93.88 177 ALA A C 1
ATOM 1334 O O . ALA A 1 177 ? -0.821 -1.516 -11.389 1.00 93.88 177 ALA A O 1
ATOM 1335 N N . VAL A 1 178 ? -0.476 -0.238 -9.574 1.00 95.00 178 VAL A N 1
ATOM 1336 C CA . VAL A 1 178 ? -0.772 1.032 -10.245 1.00 95.00 178 VAL A CA 1
ATOM 1337 C C . VAL A 1 178 ? 0.412 1.435 -11.132 1.00 95.00 178 VAL A C 1
ATOM 1339 O O . VAL A 1 178 ? 1.537 1.609 -10.659 1.00 95.00 178 VAL A O 1
ATOM 1342 N N . ALA A 1 179 ? 0.164 1.588 -12.431 1.00 94.12 179 ALA A N 1
ATOM 1343 C CA . ALA A 1 179 ? 1.191 1.862 -13.420 1.00 94.12 179 ALA A CA 1
ATOM 1344 C C . ALA A 1 179 ? 1.725 3.295 -13.288 1.00 94.12 179 ALA A C 1
ATOM 1346 O O . ALA A 1 179 ? 0.988 4.275 -13.363 1.00 94.12 179 ALA A O 1
ATOM 1347 N N . VAL A 1 180 ? 3.047 3.420 -13.164 1.00 90.00 180 VAL A N 1
ATOM 1348 C CA . VAL A 1 180 ? 3.744 4.721 -13.133 1.00 90.00 180 VAL A CA 1
ATOM 1349 C C . VAL A 1 180 ? 4.021 5.278 -14.532 1.00 90.00 180 VAL A C 1
ATOM 1351 O O . VAL A 1 180 ? 4.185 6.484 -14.723 1.00 90.00 180 VAL A O 1
ATOM 1354 N N . ARG A 1 181 ? 4.093 4.393 -15.532 1.00 93.75 181 ARG A N 1
ATOM 1355 C CA . ARG A 1 181 ? 4.303 4.737 -16.938 1.00 93.75 181 ARG A CA 1
ATOM 1356 C C . ARG A 1 181 ? 2.975 5.118 -17.582 1.00 93.75 181 ARG A C 1
ATOM 1358 O O . ARG A 1 181 ? 2.050 4.316 -17.595 1.00 93.75 181 ARG A O 1
ATOM 1365 N N . LYS A 1 182 ? 2.899 6.317 -18.167 1.00 94.75 182 LYS A N 1
ATOM 1366 C CA . LYS A 1 182 ? 1.665 6.835 -18.789 1.00 94.75 182 LYS A CA 1
ATOM 1367 C C . LYS A 1 182 ? 1.178 5.994 -19.967 1.00 94.75 182 LYS A C 1
ATOM 1369 O O . LYS A 1 182 ? -0.022 5.857 -20.147 1.00 94.75 182 LYS A O 1
ATOM 1374 N N . ASP A 1 183 ? 2.098 5.462 -20.766 1.00 97.06 183 ASP A N 1
ATOM 1375 C CA . ASP A 1 183 ? 1.753 4.605 -21.900 1.00 97.06 183 ASP A CA 1
ATOM 1376 C C . ASP A 1 183 ? 1.223 3.242 -21.445 1.00 97.06 183 ASP A C 1
ATOM 1378 O O . ASP A 1 183 ? 0.237 2.773 -21.996 1.00 97.06 183 ASP A O 1
ATOM 1382 N N . VAL A 1 184 ? 1.797 2.656 -20.391 1.00 97.06 184 VAL A N 1
ATOM 1383 C CA . VAL A 1 184 ? 1.256 1.440 -19.759 1.00 97.06 184 VAL A CA 1
ATOM 1384 C C . VAL A 1 184 ? -0.105 1.711 -19.111 1.00 97.06 184 VAL A C 1
ATOM 1386 O O . VAL A 1 184 ? -1.030 0.929 -19.289 1.00 97.06 184 VAL A O 1
ATOM 1389 N N . ALA A 1 185 ? -0.258 2.838 -18.409 1.00 95.19 185 ALA A N 1
ATOM 1390 C CA . ALA A 1 185 ? -1.514 3.222 -17.762 1.00 95.19 185 ALA A CA 1
ATOM 1391 C C . ALA A 1 185 ? -2.667 3.455 -18.757 1.00 95.19 185 ALA A C 1
ATOM 1393 O O . ALA A 1 185 ? -3.829 3.322 -18.386 1.00 95.19 185 ALA A O 1
ATOM 1394 N N . ALA A 1 186 ? -2.352 3.802 -20.009 1.00 95.81 186 ALA A N 1
ATOM 1395 C CA . ALA A 1 186 ? -3.324 3.980 -21.084 1.00 95.81 186 ALA A CA 1
ATOM 1396 C C . ALA A 1 186 ? -3.578 2.698 -21.901 1.00 95.81 186 ALA A C 1
ATOM 1398 O O . ALA A 1 186 ? -4.446 2.703 -22.775 1.00 95.81 186 ALA A O 1
ATOM 1399 N N . ASP A 1 187 ? -2.828 1.619 -21.659 1.00 97.44 187 ASP A N 1
ATOM 1400 C CA . ASP A 1 187 ? -2.943 0.394 -22.443 1.00 97.44 187 ASP A CA 1
ATOM 1401 C C . ASP A 1 187 ? -4.245 -0.372 -22.099 1.00 97.44 187 ASP A C 1
ATOM 1403 O O . ASP A 1 187 ? -4.528 -0.627 -20.920 1.00 97.44 187 ASP A O 1
ATOM 1407 N N . PRO A 1 188 ? -5.062 -0.772 -23.095 1.00 96.69 188 PRO A N 1
ATOM 1408 C CA . PRO A 1 188 ? -6.297 -1.523 -22.858 1.00 96.69 188 PRO A CA 1
ATOM 1409 C C . PRO A 1 188 ? -6.090 -2.879 -22.175 1.00 96.69 188 PRO A C 1
ATOM 1411 O O . PRO A 1 188 ? -6.947 -3.326 -21.416 1.00 96.69 188 PRO A O 1
ATOM 1414 N N . THR A 1 189 ? -4.955 -3.541 -22.419 1.00 96.75 189 THR A N 1
ATOM 1415 C CA . THR A 1 189 ? -4.630 -4.818 -21.771 1.00 96.75 189 THR A CA 1
ATOM 1416 C C . THR A 1 189 ? -4.338 -4.629 -20.288 1.00 96.75 189 THR A C 1
ATOM 1418 O O . THR A 1 189 ? -4.699 -5.488 -19.492 1.00 96.75 189 THR A O 1
ATOM 1421 N N . TYR A 1 190 ? -3.761 -3.487 -19.900 1.00 96.81 190 TYR A N 1
ATOM 1422 C CA . TYR A 1 190 ? -3.585 -3.119 -18.499 1.00 96.81 190 TYR A CA 1
ATOM 1423 C C . TYR A 1 190 ? -4.914 -2.738 -17.849 1.00 96.81 190 TYR A C 1
ATOM 1425 O O . TYR A 1 190 ? -5.307 -3.342 -16.854 1.00 96.81 190 TYR A O 1
ATOM 1433 N N . THR A 1 191 ? -5.629 -1.768 -18.419 1.00 94.62 191 THR A N 1
ATOM 1434 C CA . THR A 1 191 ? -6.877 -1.245 -17.832 1.00 94.62 191 THR A CA 1
ATOM 1435 C C . THR A 1 191 ? -7.971 -2.311 -17.712 1.00 94.62 191 THR A C 1
ATOM 1437 O O . THR A 1 191 ? -8.762 -2.260 -16.777 1.00 94.62 191 THR A O 1
ATOM 1440 N N . GLY A 1 192 ? -7.979 -3.316 -18.596 1.00 94.06 192 GLY A N 1
ATOM 1441 C CA . GLY A 1 192 ? -8.874 -4.473 -18.520 1.00 94.06 192 GLY A CA 1
ATOM 1442 C C . GLY A 1 192 ? -8.363 -5.660 -17.691 1.00 94.06 192 GLY A C 1
ATOM 1443 O O . GLY A 1 192 ? -9.050 -6.675 -17.633 1.00 94.06 192 GLY A O 1
ATOM 1444 N N . SER A 1 193 ? -7.170 -5.585 -17.085 1.00 94.00 193 SER A N 1
ATOM 1445 C CA . SER A 1 193 ? -6.539 -6.750 -16.435 1.00 94.00 193 SER A CA 1
ATOM 1446 C C . SER A 1 193 ? -7.040 -7.058 -15.028 1.00 94.00 193 SER A C 1
ATOM 1448 O O . SER A 1 193 ? -6.951 -8.202 -14.586 1.00 94.00 193 SER A O 1
ATOM 1450 N N . ASN A 1 194 ? -7.539 -6.056 -14.307 1.00 95.19 194 ASN A N 1
ATOM 1451 C CA . ASN A 1 194 ? -7.976 -6.218 -12.929 1.00 95.19 194 ASN A CA 1
ATOM 1452 C C . ASN A 1 194 ? -9.138 -5.260 -12.630 1.00 95.19 194 ASN A C 1
ATOM 1454 O O . ASN A 1 194 ? -9.009 -4.060 -12.876 1.00 95.19 194 ASN A O 1
ATOM 1458 N N . PRO A 1 195 ? -10.256 -5.750 -12.070 1.00 94.81 195 PRO A N 1
ATOM 1459 C CA . PRO A 1 195 ? -11.459 -4.944 -11.858 1.00 94.81 195 PRO A CA 1
ATOM 1460 C C . PRO A 1 195 ? -11.284 -3.815 -10.829 1.00 94.81 195 PRO A C 1
ATOM 1462 O O . PRO A 1 195 ? -12.073 -2.877 -10.813 1.00 94.81 195 PRO A O 1
ATOM 1465 N N . THR A 1 196 ? -10.238 -3.854 -9.998 1.00 95.25 196 THR A N 1
ATOM 1466 C CA . THR A 1 196 ? -9.972 -2.819 -8.981 1.00 95.25 196 THR A CA 1
ATOM 1467 C C . THR A 1 196 ? -9.044 -1.703 -9.463 1.00 95.25 196 THR A C 1
ATOM 1469 O O . THR A 1 196 ? -8.841 -0.713 -8.756 1.00 95.25 196 THR A O 1
ATOM 1472 N N . LEU A 1 197 ? -8.480 -1.823 -10.670 1.00 94.31 197 LEU A N 1
ATOM 1473 C CA . LEU A 1 197 ? -7.460 -0.897 -11.166 1.00 94.31 197 LEU A CA 1
ATOM 1474 C C . LEU A 1 197 ? -7.954 0.538 -11.301 1.00 94.31 197 LEU A C 1
ATOM 1476 O O . LEU A 1 197 ? -7.223 1.466 -10.948 1.00 94.31 197 LEU A O 1
ATOM 1480 N N . GLU A 1 198 ? -9.176 0.727 -11.795 1.00 93.56 198 GLU A N 1
ATOM 1481 C CA . GLU A 1 198 ? -9.774 2.056 -11.936 1.00 93.56 198 GLU A CA 1
ATOM 1482 C C . GLU A 1 198 ? -9.905 2.736 -10.569 1.00 93.56 198 GLU A C 1
ATOM 1484 O O . GLU A 1 198 ? -9.484 3.884 -10.403 1.00 93.56 198 GLU A O 1
ATOM 1489 N N . PHE A 1 199 ? -10.391 1.995 -9.568 1.00 96.69 199 PHE A N 1
ATOM 1490 C CA . PHE A 1 199 ? -10.513 2.481 -8.199 1.00 96.69 199 PHE A CA 1
ATOM 1491 C C . PHE A 1 199 ? -9.160 2.956 -7.655 1.00 96.69 199 PHE A C 1
ATOM 1493 O O . PHE A 1 199 ? -9.038 4.119 -7.269 1.00 96.69 199 PHE A O 1
ATOM 1500 N N . PHE A 1 200 ? -8.121 2.115 -7.676 1.00 96.38 200 PHE A N 1
ATOM 1501 C CA . PHE A 1 200 ? -6.815 2.494 -7.121 1.00 96.38 200 PHE A CA 1
ATOM 1502 C C . PHE A 1 200 ? -6.119 3.593 -7.934 1.00 96.38 200 PHE A C 1
ATOM 1504 O O . PHE A 1 200 ? -5.511 4.495 -7.357 1.00 96.38 200 PHE A O 1
ATOM 1511 N N . SER A 1 201 ? -6.257 3.584 -9.262 1.00 94.44 201 SER A N 1
ATOM 1512 C CA . SER A 1 201 ? -5.714 4.643 -10.124 1.00 94.44 201 SER A CA 1
ATOM 1513 C C . SER A 1 201 ? -6.370 5.998 -9.844 1.00 94.44 201 SER A C 1
ATOM 1515 O O . SER A 1 201 ? -5.698 7.030 -9.891 1.00 94.44 201 SER A O 1
ATOM 1517 N N . SER A 1 202 ? -7.656 6.012 -9.472 1.00 95.00 202 SER A N 1
ATOM 1518 C CA . SER A 1 202 ? -8.371 7.238 -9.093 1.00 95.00 202 SER A CA 1
ATOM 1519 C C . SER A 1 202 ? -7.851 7.892 -7.803 1.00 95.00 202 SER A C 1
ATOM 1521 O O . SER A 1 202 ? -8.115 9.072 -7.569 1.00 95.00 202 SER A O 1
ATOM 1523 N N . LEU A 1 203 ? -7.088 7.160 -6.977 1.00 96.69 203 LEU A N 1
ATOM 1524 C CA . LEU A 1 203 ? -6.508 7.659 -5.724 1.00 96.69 203 LEU A CA 1
ATOM 1525 C C . LEU A 1 203 ? -5.133 8.320 -5.907 1.00 96.69 203 LEU A C 1
ATOM 1527 O O . LEU A 1 203 ? -4.671 9.029 -5.013 1.00 96.69 203 LEU A O 1
ATOM 1531 N N . VAL A 1 204 ? -4.491 8.150 -7.068 1.00 94.81 204 VAL A N 1
ATOM 1532 C CA . VAL A 1 204 ? -3.174 8.744 -7.367 1.00 94.81 204 VAL A CA 1
ATOM 1533 C C . VAL A 1 204 ? -3.140 10.269 -7.171 1.00 94.81 204 VAL A C 1
ATOM 1535 O O . VAL A 1 204 ? -2.166 10.751 -6.594 1.00 94.81 204 VAL A O 1
ATOM 1538 N N . PRO A 1 205 ? -4.157 11.061 -7.569 1.00 94.44 205 PRO A N 1
ATOM 1539 C CA . PRO A 1 205 ? -4.129 12.515 -7.383 1.00 94.44 205 PRO A CA 1
ATOM 1540 C C . PRO A 1 205 ? -4.093 12.983 -5.920 1.00 94.44 205 PRO A C 1
ATOM 1542 O O . PRO A 1 205 ? -3.581 14.067 -5.656 1.00 94.44 205 PRO A O 1
ATOM 1545 N N . VAL A 1 206 ? -4.616 12.187 -4.978 1.00 95.31 206 VAL A N 1
ATOM 1546 C CA . VAL A 1 206 ? -4.663 12.526 -3.537 1.00 95.31 206 VAL A CA 1
ATOM 1547 C C . VAL A 1 206 ? -3.553 11.849 -2.731 1.00 95.31 206 VAL A C 1
ATOM 1549 O O . VAL A 1 206 ? -3.510 11.956 -1.504 1.00 95.31 206 VAL A O 1
ATOM 1552 N N . THR A 1 207 ? -2.664 11.123 -3.406 1.00 94.81 207 THR A N 1
ATOM 1553 C CA . THR A 1 207 ? -1.651 10.306 -2.749 1.00 94.81 207 THR A CA 1
ATOM 1554 C C . THR A 1 207 ? -0.527 11.145 -2.141 1.00 94.81 207 THR A C 1
ATOM 1556 O O . THR A 1 207 ? -0.070 12.132 -2.720 1.00 94.81 207 THR A O 1
ATOM 1559 N N . GLN A 1 208 ? -0.062 10.730 -0.969 1.00 93.75 208 GLN A N 1
ATOM 1560 C CA . GLN A 1 208 ? 1.087 11.294 -0.272 1.00 93.75 208 GLN A CA 1
ATOM 1561 C C . GLN A 1 208 ? 2.269 10.321 -0.299 1.00 93.75 208 GLN A C 1
ATOM 1563 O O . GLN A 1 208 ? 2.146 9.166 -0.709 1.00 93.75 208 GLN A O 1
ATOM 1568 N N . T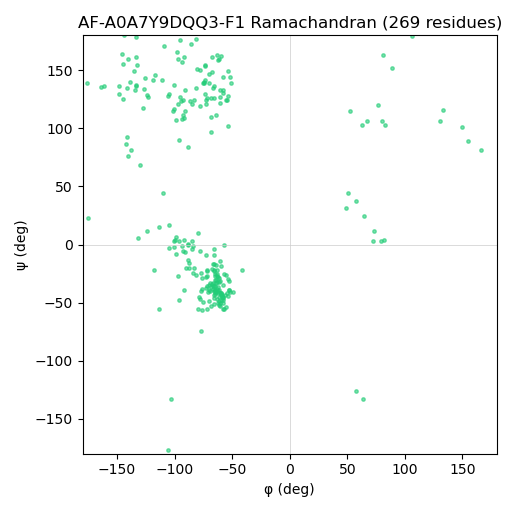YR A 1 209 ? 3.432 10.797 0.145 1.00 91.06 209 TYR A N 1
ATOM 1569 C CA . TYR A 1 209 ? 4.680 10.040 0.116 1.00 91.06 209 TYR A CA 1
ATOM 1570 C C . TYR A 1 209 ? 5.428 10.173 1.440 1.00 91.06 209 TYR A C 1
ATOM 1572 O O . TYR A 1 209 ? 5.396 11.220 2.097 1.00 91.06 209 TYR A O 1
ATOM 1580 N N . ARG A 1 210 ? 6.171 9.121 1.792 1.00 89.00 210 ARG A N 1
ATOM 1581 C CA . ARG A 1 210 ? 7.157 9.171 2.874 1.00 89.00 210 ARG A CA 1
ATOM 1582 C C . ARG A 1 210 ? 8.200 10.265 2.593 1.00 89.00 210 ARG A C 1
ATOM 1584 O O . ARG A 1 210 ? 8.584 10.449 1.434 1.00 89.00 210 ARG A O 1
ATOM 1591 N N . PRO A 1 211 ? 8.705 10.979 3.616 1.00 83.25 211 PRO A N 1
ATOM 1592 C CA . PRO A 1 211 ? 9.797 11.930 3.426 1.00 83.25 211 PRO A CA 1
ATOM 1593 C C . PRO A 1 211 ? 11.033 11.240 2.825 1.00 83.25 211 PRO A C 1
ATOM 1595 O O . PRO A 1 211 ? 11.472 10.212 3.334 1.00 83.25 211 PRO A O 1
ATOM 1598 N N . ALA A 1 212 ? 11.619 11.804 1.764 1.00 68.38 212 ALA A N 1
ATOM 1599 C CA . ALA A 1 212 ? 12.800 11.224 1.121 1.00 68.38 212 ALA A CA 1
ATOM 1600 C C . ALA A 1 212 ? 14.037 11.245 2.051 1.00 68.38 212 ALA A C 1
ATOM 1602 O O . ALA A 1 212 ? 14.332 12.263 2.682 1.00 68.38 212 ALA A O 1
ATOM 1603 N N . GLU A 1 213 ? 14.787 10.135 2.078 1.00 56.00 213 GLU A N 1
ATOM 1604 C CA . GLU A 1 213 ? 15.869 9.756 3.012 1.00 56.00 213 GLU A CA 1
ATOM 1605 C C . GLU A 1 213 ? 16.886 10.826 3.456 1.00 56.00 213 GLU A C 1
ATOM 1607 O O . GLU A 1 213 ? 17.532 10.639 4.486 1.00 56.00 213 GLU A O 1
ATOM 1612 N N . HIS A 1 214 ? 17.097 11.936 2.736 1.00 49.56 214 HIS A N 1
ATOM 1613 C CA . HIS A 1 214 ? 18.191 12.865 3.065 1.00 49.56 214 HIS A CA 1
ATOM 1614 C C . HIS A 1 214 ? 18.029 13.580 4.420 1.00 49.56 214 HIS A C 1
ATOM 1616 O O . HIS A 1 214 ? 18.908 14.341 4.819 1.00 49.56 214 HIS A O 1
ATOM 1622 N N . ARG A 1 215 ? 16.914 13.363 5.128 1.00 45.94 215 ARG A N 1
ATOM 1623 C CA . ARG A 1 215 ? 16.567 14.120 6.333 1.00 45.94 215 ARG A CA 1
ATOM 1624 C C . ARG A 1 215 ? 16.135 13.268 7.528 1.00 45.94 215 ARG A C 1
ATOM 1626 O O . ARG A 1 215 ? 15.777 13.844 8.550 1.00 45.94 215 ARG A O 1
ATOM 1633 N N . LEU A 1 216 ? 16.200 11.931 7.455 1.00 41.16 216 LEU A N 1
ATOM 1634 C CA . LEU A 1 216 ? 15.939 11.060 8.615 1.00 41.16 216 LEU A CA 1
ATOM 1635 C C . LEU A 1 216 ? 16.950 11.363 9.742 1.00 41.16 216 LEU A C 1
ATOM 1637 O O . LEU A 1 216 ? 18.160 11.313 9.498 1.00 41.16 216 LEU A O 1
ATOM 1641 N N . PRO A 1 217 ? 16.524 11.653 10.987 1.00 43.94 217 PRO A N 1
ATOM 1642 C CA . PRO A 1 217 ? 17.452 11.846 12.087 1.00 43.94 217 PRO A CA 1
ATOM 1643 C C . PRO A 1 217 ? 18.143 10.513 12.372 1.00 43.94 217 PRO A C 1
ATOM 1645 O O . PRO A 1 217 ? 17.487 9.479 12.511 1.00 43.94 217 PRO A O 1
ATOM 1648 N N . ALA A 1 218 ? 19.463 10.539 12.557 1.00 41.03 218 ALA A N 1
ATOM 1649 C CA . ALA A 1 218 ? 20.296 9.368 12.856 1.00 41.03 218 ALA A CA 1
ATOM 1650 C C . ALA A 1 218 ? 19.888 8.562 14.121 1.00 41.03 218 ALA A C 1
ATOM 1652 O O . ALA A 1 218 ? 20.542 7.576 14.463 1.00 41.03 218 ALA A O 1
ATOM 1653 N N . GLY A 1 219 ? 18.838 8.976 14.840 1.00 44.38 219 GLY A N 1
ATOM 1654 C CA . GLY A 1 219 ? 18.277 8.294 16.007 1.00 44.38 219 GLY A CA 1
ATOM 1655 C C . GLY A 1 219 ? 17.213 7.232 15.704 1.00 44.38 219 GLY A C 1
ATOM 1656 O O . GLY A 1 219 ? 16.949 6.417 16.579 1.00 44.38 219 GLY A O 1
ATOM 1657 N N . VAL A 1 220 ? 16.628 7.197 14.498 1.00 52.56 220 VAL A N 1
ATOM 1658 C CA . VAL A 1 220 ? 15.561 6.227 14.147 1.00 52.56 220 VAL A CA 1
ATOM 1659 C C . VAL A 1 220 ? 16.136 4.899 13.621 1.00 52.56 220 VAL A C 1
ATOM 1661 O O . VAL A 1 220 ? 15.503 3.853 13.729 1.00 52.56 220 VAL A O 1
ATOM 1664 N N . GLN A 1 221 ? 17.390 4.905 13.157 1.00 34.88 221 GLN A N 1
ATOM 1665 C CA . GLN A 1 221 ? 18.081 3.745 12.581 1.00 34.88 221 GLN A CA 1
ATOM 1666 C C . GLN A 1 221 ? 19.214 3.212 13.480 1.00 34.88 221 GLN A C 1
ATOM 1668 O O . GLN A 1 221 ? 20.320 2.954 13.004 1.00 34.88 221 GLN A O 1
ATOM 1673 N N . ARG A 1 222 ? 19.005 3.072 14.796 1.00 32.88 222 ARG A N 1
ATOM 1674 C CA . ARG A 1 222 ? 19.974 2.350 15.641 1.00 32.88 222 ARG A CA 1
ATOM 1675 C C . ARG A 1 222 ? 19.518 0.917 15.889 1.00 32.88 222 ARG A C 1
ATOM 1677 O O . ARG A 1 222 ? 18.595 0.656 16.651 1.00 32.88 222 ARG A O 1
ATOM 1684 N N . ASP A 1 223 ? 20.213 0.001 15.225 1.00 39.84 223 ASP A N 1
ATOM 1685 C CA . ASP A 1 223 ? 20.264 -1.422 15.550 1.00 39.84 223 ASP A CA 1
ATOM 1686 C C . ASP A 1 223 ? 20.695 -1.601 17.028 1.00 39.84 223 ASP A C 1
ATOM 1688 O O . ASP A 1 223 ? 21.754 -1.083 17.404 1.00 39.84 223 ASP A O 1
ATOM 1692 N N . PRO A 1 224 ? 19.927 -2.307 17.886 1.00 40.59 224 PRO A N 1
ATOM 1693 C CA . PRO A 1 224 ? 20.292 -2.511 19.290 1.00 40.59 224 PRO A CA 1
ATOM 1694 C C . PRO A 1 224 ? 21.566 -3.357 19.479 1.00 40.59 224 PRO A C 1
ATOM 1696 O O . PRO A 1 224 ? 22.061 -3.477 20.596 1.00 40.59 224 PRO A O 1
ATOM 1699 N N . GLY A 1 225 ? 22.104 -3.964 18.415 1.00 38.66 225 GLY A N 1
ATOM 1700 C CA . GLY A 1 225 ? 23.211 -4.921 18.488 1.00 38.66 225 GLY A CA 1
ATOM 1701 C C . GLY A 1 225 ? 24.631 -4.342 18.523 1.00 38.66 225 GLY A C 1
ATOM 1702 O O . GLY A 1 225 ? 25.592 -5.108 18.598 1.00 38.66 225 GLY A O 1
ATOM 1703 N N . ARG A 1 226 ? 24.818 -3.019 18.460 1.00 40.09 226 ARG A N 1
ATOM 1704 C CA . ARG A 1 226 ? 26.159 -2.401 18.477 1.00 40.09 226 ARG A CA 1
ATOM 1705 C C . ARG A 1 226 ? 26.264 -1.288 19.506 1.00 40.09 226 ARG A C 1
ATOM 1707 O O . ARG A 1 226 ? 26.469 -0.130 19.153 1.00 40.09 226 ARG A O 1
ATOM 1714 N N . ASP A 1 227 ? 26.223 -1.662 20.781 1.00 35.72 227 ASP A N 1
ATOM 1715 C CA . ASP A 1 227 ? 26.846 -0.838 21.812 1.00 35.72 227 ASP A CA 1
ATOM 1716 C C . ASP A 1 227 ? 28.209 -1.421 22.191 1.00 35.72 227 ASP A C 1
ATOM 1718 O O . ASP A 1 227 ? 28.358 -2.571 22.614 1.00 35.72 227 ASP A O 1
ATOM 1722 N N . GLY A 1 228 ? 29.242 -0.625 21.921 1.00 34.66 228 GLY A N 1
ATOM 1723 C CA . GLY A 1 228 ? 30.636 -0.989 22.097 1.00 34.66 228 GLY A CA 1
ATOM 1724 C C . GLY A 1 228 ? 30.944 -1.234 23.566 1.00 34.66 228 GLY A C 1
ATOM 1725 O O . GLY A 1 228 ? 30.994 -0.300 24.365 1.00 34.66 228 GLY A O 1
ATOM 1726 N N . GLY A 1 229 ? 31.206 -2.496 23.908 1.00 29.00 229 GLY A N 1
ATOM 1727 C CA . GLY A 1 229 ? 31.646 -2.902 25.235 1.00 29.00 229 GLY A CA 1
ATOM 1728 C C . GLY A 1 229 ? 32.885 -2.125 25.687 1.00 29.00 229 GLY A C 1
ATOM 1729 O O . GLY A 1 229 ? 34.017 -2.444 25.312 1.00 29.00 229 GLY A O 1
ATOM 1730 N N . ARG A 1 230 ? 32.681 -1.125 26.549 1.00 31.86 230 ARG A N 1
ATOM 1731 C CA . ARG A 1 230 ? 33.739 -0.531 27.369 1.00 31.86 230 ARG A CA 1
ATOM 1732 C C . ARG A 1 230 ? 34.177 -1.570 28.398 1.00 31.86 230 ARG A C 1
ATOM 1734 O O . ARG A 1 230 ? 33.566 -1.725 29.449 1.00 31.86 230 ARG A O 1
ATOM 1741 N N . ARG A 1 231 ? 35.255 -2.298 28.096 1.00 31.81 231 ARG A N 1
ATOM 1742 C CA . ARG A 1 231 ? 35.942 -3.138 29.084 1.00 31.81 231 ARG A CA 1
ATOM 1743 C C . ARG A 1 231 ? 36.609 -2.239 30.128 1.00 31.81 231 ARG A C 1
ATOM 1745 O O . ARG A 1 231 ? 37.608 -1.582 29.835 1.00 31.81 231 ARG A O 1
ATOM 1752 N N . HIS A 1 232 ? 36.076 -2.242 31.346 1.00 30.20 232 HIS A N 1
ATOM 1753 C CA . HIS A 1 232 ? 36.775 -1.753 32.530 1.00 30.20 232 HIS A CA 1
ATOM 1754 C C . HIS A 1 232 ? 38.061 -2.571 32.742 1.00 30.20 232 HIS A C 1
ATOM 1756 O O . HIS A 1 232 ? 38.018 -3.791 32.885 1.00 30.20 232 HIS A O 1
ATOM 1762 N N . ARG A 1 233 ? 39.218 -1.896 32.752 1.00 29.89 233 ARG A N 1
ATOM 1763 C CA . ARG A 1 233 ? 40.490 -2.444 33.245 1.00 29.89 233 ARG A CA 1
ATOM 1764 C C . ARG A 1 233 ? 40.637 -2.077 34.722 1.00 29.89 233 ARG A C 1
ATOM 1766 O O . ARG A 1 233 ? 40.862 -0.911 35.030 1.00 29.89 233 ARG A O 1
ATOM 1773 N N . SER A 1 234 ? 40.562 -3.062 35.611 1.00 32.94 234 SER A N 1
ATOM 1774 C CA . SER A 1 234 ? 41.091 -2.994 36.980 1.00 32.94 234 SER A CA 1
ATOM 1775 C C . SER A 1 234 ? 42.439 -3.721 37.032 1.00 32.94 234 SER A C 1
ATOM 1777 O O . SER A 1 234 ? 42.620 -4.753 36.386 1.00 32.94 234 SER A O 1
ATOM 1779 N N . GLY A 1 235 ? 43.416 -3.128 37.719 1.00 27.59 235 GLY A N 1
ATOM 1780 C CA . GLY A 1 235 ? 44.822 -3.528 37.674 1.00 27.59 235 GLY A CA 1
ATOM 1781 C C . GLY A 1 235 ? 45.303 -4.485 38.773 1.00 27.59 235 GLY A C 1
ATOM 1782 O O . GLY A 1 235 ? 44.602 -4.743 39.743 1.00 27.59 235 GLY A O 1
ATOM 1783 N N . GLN A 1 236 ? 46.581 -4.859 38.588 1.00 26.77 236 GLN A N 1
ATOM 1784 C CA . GLN A 1 236 ? 47.561 -5.542 39.463 1.00 26.77 236 GLN A CA 1
ATOM 1785 C C . GLN A 1 236 ? 47.627 -7.092 39.461 1.00 26.77 236 GLN A C 1
ATOM 1787 O O . GLN A 1 236 ? 46.612 -7.749 39.276 1.00 26.77 236 GLN A O 1
ATOM 1792 N N . PRO A 1 237 ? 48.805 -7.701 39.759 1.00 36.78 237 PRO A N 1
ATOM 1793 C CA . PRO A 1 237 ? 50.130 -7.421 39.194 1.00 36.78 237 PRO A CA 1
ATOM 1794 C C . PRO A 1 237 ? 50.907 -8.700 38.766 1.00 36.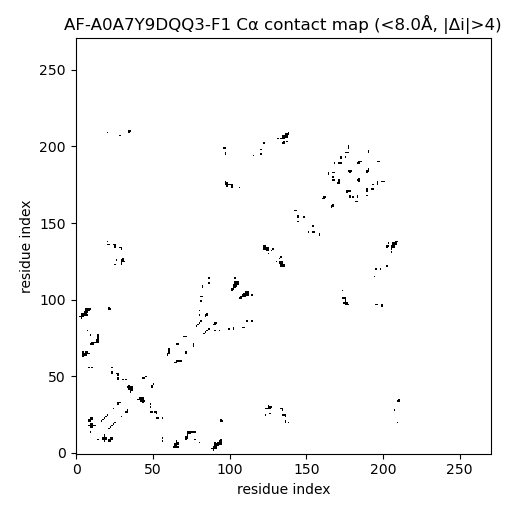78 237 PRO A C 1
ATOM 1796 O O . PRO A 1 237 ? 50.470 -9.836 38.908 1.00 36.78 237 PRO A O 1
ATOM 1799 N N . ARG A 1 238 ? 52.101 -8.453 38.214 1.00 31.05 238 ARG A N 1
ATOM 1800 C CA . ARG A 1 238 ? 53.063 -9.344 37.537 1.00 31.05 238 ARG A CA 1
ATOM 1801 C C . ARG A 1 238 ? 53.468 -10.629 38.288 1.00 31.05 238 ARG A C 1
ATOM 1803 O O . ARG A 1 238 ? 53.821 -10.580 39.461 1.00 31.05 238 ARG A O 1
ATOM 1810 N N . ARG A 1 239 ? 53.663 -11.715 37.524 1.00 32.06 239 ARG A N 1
ATOM 1811 C CA . ARG A 1 239 ? 54.705 -12.738 37.750 1.00 32.06 239 ARG A CA 1
ATOM 1812 C C . ARG A 1 239 ? 55.394 -13.059 36.422 1.00 32.06 239 ARG A C 1
ATOM 1814 O O . ARG A 1 239 ? 54.734 -13.166 35.394 1.00 32.06 239 ARG A O 1
ATOM 1821 N N . GLY A 1 240 ? 56.724 -13.092 36.449 1.00 27.27 240 GLY A N 1
ATOM 1822 C CA . GLY A 1 240 ? 57.574 -13.137 35.263 1.00 27.27 240 GLY A CA 1
ATOM 1823 C C . GLY A 1 240 ? 57.839 -14.532 34.705 1.00 27.27 240 GLY A C 1
ATOM 1824 O O . GLY A 1 240 ? 57.532 -15.538 35.336 1.00 27.27 240 GLY A O 1
ATOM 1825 N N . ARG A 1 241 ? 58.480 -14.548 33.535 1.00 31.86 241 ARG A N 1
ATOM 1826 C CA . ARG A 1 241 ? 59.538 -15.491 33.161 1.00 31.86 241 ARG A CA 1
ATOM 1827 C C . ARG A 1 241 ? 60.324 -14.924 31.980 1.00 31.86 241 ARG A C 1
ATOM 1829 O O . ARG A 1 241 ? 59.762 -14.326 31.068 1.00 31.86 241 ARG A O 1
ATOM 1836 N N . GLU A 1 242 ? 61.634 -15.063 32.098 1.00 29.14 242 GLU A N 1
ATOM 1837 C CA . GLU A 1 242 ? 62.679 -14.680 31.156 1.00 29.14 242 GLU A CA 1
ATOM 1838 C C . GLU A 1 242 ? 62.637 -15.527 29.877 1.00 29.14 242 GLU A C 1
ATOM 1840 O O . GLU A 1 242 ? 62.131 -16.648 29.890 1.00 29.14 242 GLU A O 1
ATOM 1845 N N . GLY A 1 243 ? 63.267 -15.031 28.805 1.00 28.92 243 GLY A N 1
ATOM 1846 C CA . GLY A 1 243 ? 63.792 -15.915 27.763 1.00 28.92 243 GLY A CA 1
ATOM 1847 C C . GLY A 1 243 ? 63.826 -15.360 26.341 1.00 28.92 243 GLY A C 1
ATOM 1848 O O . GLY A 1 243 ? 62.852 -15.468 25.613 1.00 28.92 243 GLY A O 1
ATOM 1849 N N . LEU A 1 244 ? 65.025 -14.926 25.938 1.00 30.81 244 LEU A N 1
ATOM 1850 C CA . LEU A 1 244 ? 65.602 -14.994 24.583 1.00 30.81 244 LEU A CA 1
ATOM 1851 C C . LEU A 1 244 ? 65.246 -13.930 23.521 1.00 30.81 244 LEU A C 1
ATOM 1853 O O . LEU A 1 244 ? 64.255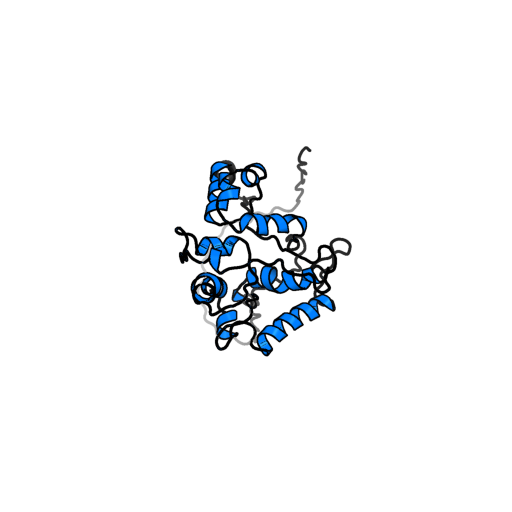 -13.975 22.802 1.00 30.81 244 LEU A O 1
ATOM 1857 N N . ARG A 1 245 ? 66.228 -13.032 23.344 1.00 32.34 245 ARG A N 1
ATOM 1858 C CA . ARG A 1 245 ? 66.503 -12.208 22.156 1.00 32.34 245 ARG A CA 1
ATOM 1859 C C . ARG A 1 245 ? 67.151 -13.032 21.032 1.00 32.34 245 ARG A C 1
ATOM 1861 O O . ARG A 1 245 ? 68.135 -13.706 21.314 1.00 32.34 245 ARG A O 1
ATOM 1868 N N . ARG A 1 246 ? 66.739 -12.796 19.778 1.00 32.25 246 ARG A N 1
ATOM 1869 C CA . ARG A 1 246 ? 67.528 -12.621 18.519 1.00 32.25 246 ARG A CA 1
ATOM 1870 C C . ARG A 1 246 ? 66.548 -11.975 17.510 1.00 32.25 246 ARG A C 1
ATOM 1872 O O . ARG A 1 246 ? 65.407 -12.396 17.488 1.00 32.25 246 ARG A O 1
ATOM 1879 N N . GLY A 1 247 ? 66.788 -10.956 16.684 1.00 27.70 247 GLY A N 1
ATOM 1880 C CA . GLY A 1 247 ? 67.967 -10.227 16.222 1.00 27.70 247 GLY A CA 1
ATOM 1881 C C . GLY A 1 247 ? 67.889 -10.089 14.686 1.00 27.70 247 GLY A C 1
ATOM 1882 O O . GLY A 1 247 ? 67.966 -11.120 14.030 1.00 27.70 247 GLY A O 1
ATOM 1883 N N . ARG A 1 248 ? 67.778 -8.845 14.164 1.00 29.84 248 ARG A N 1
ATOM 1884 C CA . ARG A 1 248 ? 68.035 -8.299 12.787 1.00 29.84 248 ARG A CA 1
ATOM 1885 C C . ARG A 1 248 ? 66.859 -7.455 12.256 1.00 29.84 248 ARG A C 1
ATOM 1887 O O . ARG A 1 248 ? 65.749 -7.948 12.152 1.00 29.84 248 ARG A O 1
ATOM 1894 N N . GLN A 1 249 ? 66.998 -6.124 12.206 1.00 28.34 249 GLN A N 1
ATOM 1895 C CA . GLN A 1 249 ? 67.595 -5.268 11.149 1.00 28.34 249 GLN A CA 1
ATOM 1896 C C . GLN A 1 249 ? 66.681 -5.077 9.927 1.00 28.34 249 GLN A C 1
ATOM 1898 O O . GLN A 1 249 ? 66.374 -6.038 9.237 1.00 28.34 249 GLN A O 1
ATOM 1903 N N . GLY A 1 250 ? 66.323 -3.820 9.630 1.00 28.88 250 GLY A N 1
ATOM 1904 C CA . GLY A 1 250 ? 65.648 -3.460 8.378 1.00 28.88 250 GLY A CA 1
ATOM 1905 C C . GLY A 1 250 ? 65.030 -2.058 8.348 1.00 28.88 250 GLY A C 1
ATOM 1906 O O . GLY A 1 250 ? 63.841 -1.909 8.561 1.00 28.88 250 GLY A O 1
ATOM 1907 N N . HIS A 1 251 ? 65.869 -1.057 8.076 1.00 31.81 251 HIS A N 1
ATOM 1908 C CA . HIS A 1 251 ? 65.590 0.256 7.471 1.00 31.81 251 HIS A CA 1
ATOM 1909 C C . HIS A 1 251 ? 64.500 1.224 7.989 1.00 31.81 251 HIS A C 1
ATOM 1911 O O . HIS A 1 251 ? 63.302 1.081 7.782 1.00 31.81 251 HIS A O 1
ATOM 1917 N N . ARG A 1 252 ? 65.003 2.372 8.473 1.00 30.16 252 ARG A N 1
ATOM 1918 C CA . ARG A 1 252 ? 64.356 3.692 8.427 1.00 30.16 252 ARG A CA 1
ATOM 1919 C C . ARG A 1 252 ? 64.318 4.229 6.987 1.00 30.16 252 ARG A C 1
ATOM 1921 O O . ARG A 1 252 ? 65.367 4.248 6.345 1.00 30.16 252 ARG A O 1
ATOM 1928 N N . ARG A 1 253 ? 63.200 4.843 6.582 1.00 32.47 253 ARG A N 1
ATOM 1929 C CA . ARG A 1 253 ? 63.176 6.097 5.800 1.00 32.47 253 ARG A CA 1
ATOM 1930 C C . ARG A 1 253 ? 62.020 6.986 6.280 1.00 32.47 253 ARG A C 1
ATOM 1932 O O . ARG A 1 253 ? 60.931 6.499 6.552 1.00 32.47 253 ARG A O 1
ATOM 1939 N N . ARG A 1 254 ? 62.332 8.274 6.451 1.00 29.55 254 ARG A N 1
ATOM 1940 C CA . ARG A 1 254 ? 61.435 9.398 6.768 1.00 29.55 254 ARG A CA 1
ATOM 1941 C C . ARG A 1 254 ? 60.994 10.093 5.469 1.00 29.55 254 ARG A C 1
ATOM 1943 O O . ARG A 1 254 ? 61.756 10.069 4.507 1.00 29.55 254 ARG A O 1
ATOM 1950 N N . GLY A 1 255 ? 59.853 10.785 5.531 1.00 29.06 255 GLY A N 1
ATOM 1951 C CA . GLY A 1 255 ? 59.362 11.824 4.602 1.00 29.06 255 GLY A CA 1
ATOM 1952 C C . GLY A 1 255 ? 57.826 11.890 4.675 1.00 29.06 255 GLY A C 1
ATOM 1953 O O . GLY A 1 255 ? 57.193 10.952 4.210 1.00 29.06 255 GLY A O 1
ATOM 1954 N N . GLN A 1 256 ? 57.237 12.704 5.568 1.00 31.06 256 GLN A N 1
ATOM 1955 C CA . GLN A 1 256 ? 56.657 14.055 5.330 1.00 31.06 256 GLN A CA 1
ATOM 1956 C C . GLN A 1 256 ? 55.471 14.043 4.343 1.00 31.06 256 GLN A C 1
ATOM 1958 O O . GLN A 1 256 ? 55.641 13.672 3.191 1.00 31.06 256 GLN A O 1
ATOM 1963 N N . ASP A 1 257 ? 54.240 14.137 4.867 1.00 29.94 257 ASP A N 1
ATOM 1964 C CA . ASP A 1 257 ? 53.359 15.337 4.963 1.00 29.94 257 ASP A CA 1
ATOM 1965 C C . ASP A 1 257 ? 52.625 15.635 3.638 1.00 29.94 257 ASP A C 1
ATOM 1967 O O . ASP A 1 257 ? 53.248 15.843 2.607 1.00 29.94 257 ASP A O 1
ATOM 1971 N N . ARG A 1 258 ? 51.313 15.352 3.585 1.00 32.41 258 ARG A N 1
ATOM 1972 C CA . ARG A 1 258 ? 50.186 16.313 3.679 1.00 32.41 258 ARG A CA 1
ATOM 1973 C C . ARG A 1 258 ? 50.105 17.265 2.478 1.00 32.41 258 ARG A C 1
ATOM 1975 O O . ARG A 1 258 ? 50.886 18.194 2.382 1.00 32.41 258 ARG A O 1
ATOM 1982 N N . ASP A 1 259 ? 49.128 17.042 1.598 1.00 30.00 259 ASP A N 1
ATOM 1983 C CA . ASP A 1 259 ? 47.974 17.944 1.476 1.00 30.00 259 ASP A CA 1
ATOM 1984 C C . ASP A 1 259 ? 46.942 17.432 0.464 1.00 30.00 259 ASP A C 1
ATOM 1986 O O . ASP A 1 259 ? 47.251 16.880 -0.592 1.00 30.00 259 ASP A O 1
ATOM 1990 N N . ALA A 1 260 ? 45.681 17.586 0.858 1.00 30.48 260 ALA A N 1
ATOM 1991 C CA . ALA A 1 260 ? 44.493 17.204 0.125 1.00 30.48 260 ALA A CA 1
ATOM 1992 C C . ALA A 1 260 ? 43.954 18.410 -0.648 1.00 30.48 260 ALA A C 1
ATOM 1994 O O . ALA A 1 260 ? 43.644 19.433 -0.046 1.00 30.48 260 ALA A O 1
ATOM 1995 N N . VAL A 1 261 ? 43.745 18.257 -1.956 1.00 29.48 261 VAL A N 1
ATOM 1996 C CA . VAL A 1 261 ? 42.821 19.097 -2.732 1.00 29.48 261 VAL A CA 1
ATOM 1997 C C . VAL A 1 261 ? 42.113 18.192 -3.741 1.00 29.48 261 VAL A C 1
ATOM 1999 O O . VAL A 1 261 ? 42.610 17.945 -4.835 1.00 29.48 261 VAL A O 1
ATOM 2002 N N . SER A 1 262 ? 40.950 17.659 -3.366 1.00 34.03 262 SER A N 1
ATOM 2003 C CA . SER A 1 262 ? 40.017 17.046 -4.317 1.00 34.03 262 SER A CA 1
ATOM 2004 C C . SER A 1 262 ? 39.022 18.122 -4.743 1.00 34.03 262 SER A C 1
ATOM 2006 O O . SER A 1 262 ? 38.188 18.562 -3.950 1.00 34.03 262 SER A O 1
ATOM 2008 N N . ARG A 1 263 ? 39.160 18.585 -5.989 1.00 28.06 263 ARG A N 1
ATOM 2009 C CA . ARG A 1 263 ? 38.168 19.430 -6.658 1.00 28.06 263 ARG A CA 1
ATOM 2010 C C . ARG A 1 263 ? 36.920 18.586 -6.924 1.00 28.06 263 ARG A C 1
ATOM 2012 O O . ARG A 1 263 ? 37.017 17.518 -7.521 1.00 28.06 263 ARG A O 1
ATOM 2019 N N . ARG A 1 264 ? 35.764 19.067 -6.463 1.00 30.52 264 ARG A N 1
ATOM 2020 C CA . ARG A 1 264 ? 34.445 18.593 -6.894 1.00 30.52 264 ARG A CA 1
ATOM 2021 C C . ARG A 1 264 ? 34.080 19.347 -8.166 1.00 30.52 264 ARG A C 1
ATOM 2023 O O . ARG A 1 264 ? 34.011 20.571 -8.129 1.00 30.52 264 ARG A O 1
ATOM 2030 N N . GLU A 1 265 ? 33.843 18.630 -9.253 1.00 28.33 265 GLU A N 1
ATOM 2031 C CA . GLU A 1 265 ? 33.124 19.165 -10.407 1.00 28.33 265 GLU A CA 1
ATOM 2032 C C . GLU A 1 265 ? 31.662 18.723 -10.300 1.00 28.33 265 GLU A C 1
ATOM 2034 O O . GLU A 1 265 ? 31.354 17.537 -10.173 1.00 28.33 265 GLU A O 1
ATOM 2039 N N . GLU A 1 266 ? 30.767 19.709 -10.259 1.00 28.47 266 GLU A N 1
ATOM 2040 C CA . GLU A 1 266 ? 29.318 19.534 -10.296 1.00 28.47 266 GLU A CA 1
ATOM 2041 C C . GLU A 1 266 ? 28.879 19.247 -11.734 1.00 28.47 266 GLU A C 1
ATOM 2043 O O . GLU A 1 266 ? 29.055 20.075 -12.627 1.00 28.47 266 GLU A O 1
ATOM 2048 N N . PHE A 1 267 ? 28.270 18.084 -11.955 1.00 26.14 267 PHE A N 1
ATOM 2049 C CA . PHE A 1 267 ? 27.633 17.747 -13.224 1.00 26.14 267 PHE A CA 1
ATOM 2050 C C . PHE A 1 267 ? 26.159 18.182 -13.176 1.00 26.14 267 PHE A C 1
ATOM 2052 O O . PHE A 1 267 ? 25.381 17.669 -12.370 1.00 26.14 267 PHE A O 1
ATOM 2059 N N . ARG A 1 268 ? 25.775 19.156 -14.013 1.00 25.19 268 ARG A N 1
ATOM 2060 C CA . ARG A 1 268 ? 24.379 19.591 -14.205 1.00 25.19 268 ARG A CA 1
ATOM 2061 C C . ARG A 1 268 ? 23.729 18.809 -15.347 1.00 25.19 268 ARG A C 1
ATOM 2063 O O . ARG A 1 268 ? 24.291 18.727 -16.433 1.00 25.19 268 ARG A O 1
ATOM 2070 N N . TRP A 1 269 ? 22.515 18.318 -15.110 1.00 25.14 269 TRP A N 1
ATOM 2071 C CA . TRP A 1 269 ? 21.633 17.761 -16.139 1.00 25.14 269 TRP A CA 1
ATOM 2072 C C . TRP A 1 269 ? 21.013 18.876 -17.005 1.00 25.14 269 TRP A C 1
ATOM 2074 O O . TRP A 1 269 ? 20.615 19.907 -16.449 1.00 25.14 269 TRP A O 1
ATOM 2084 N N . PRO A 1 270 ? 20.910 18.707 -18.337 1.00 36.56 270 PRO A N 1
ATOM 2085 C CA . PRO A 1 270 ? 20.139 19.605 -19.188 1.00 36.56 270 PRO A CA 1
ATOM 2086 C C . PRO A 1 270 ? 18.631 19.323 -19.079 1.00 36.56 270 PRO A C 1
ATOM 2088 O O . PRO A 1 270 ? 18.217 18.206 -18.775 1.00 36.56 270 PRO A O 1
ATOM 2091 N N . ARG A 1 271 ? 17.860 20.398 -19.270 1.00 40.50 271 ARG A N 1
ATOM 2092 C CA . ARG A 1 271 ? 16.400 20.501 -19.135 1.00 40.50 271 ARG A CA 1
ATOM 2093 C C . ARG A 1 271 ? 15.636 19.743 -20.210 1.00 40.50 271 ARG A C 1
ATOM 2095 O O . ARG A 1 271 ? 16.157 19.690 -21.345 1.00 40.50 271 ARG A O 1
#